Protein AF-A0ABD0LHW4-F1 (afdb_monomer_lite)

Structure (mmCIF, N/CA/C/O backbone):
data_AF-A0ABD0LHW4-F1
#
_entry.id   AF-A0ABD0LHW4-F1
#
loop_
_atom_site.group_PDB
_atom_site.id
_atom_site.type_symbol
_atom_site.label_atom_id
_atom_site.label_alt_id
_atom_site.label_comp_id
_atom_site.label_asym_id
_atom_site.label_entity_id
_atom_site.label_seq_id
_atom_site.pdbx_PDB_ins_code
_atom_site.Cartn_x
_atom_site.Cartn_y
_atom_site.Cartn_z
_atom_site.occupancy
_atom_site.B_iso_or_equiv
_atom_site.auth_seq_id
_atom_site.auth_comp_id
_atom_site.auth_asym_id
_atom_site.auth_atom_id
_atom_site.pdbx_PDB_model_num
ATOM 1 N N . MET A 1 1 ? -31.844 31.855 39.305 1.00 38.34 1 MET A N 1
ATOM 2 C CA . MET A 1 1 ? -30.701 30.955 39.554 1.00 38.34 1 MET A CA 1
ATOM 3 C C . MET A 1 1 ? -30.625 30.037 38.354 1.00 38.34 1 MET A C 1
ATOM 5 O O . MET A 1 1 ? -31.666 29.547 37.941 1.00 38.34 1 MET A O 1
ATOM 9 N N . ALA A 1 2 ? -29.462 29.979 37.712 1.00 34.09 2 ALA A N 1
ATOM 10 C CA . ALA A 1 2 ? -29.245 29.288 36.447 1.00 34.09 2 ALA A CA 1
ATOM 11 C C . ALA A 1 2 ? -28.815 27.840 36.705 1.00 34.09 2 ALA A C 1
ATOM 13 O O . ALA A 1 2 ? -27.945 27.621 37.545 1.00 34.09 2 ALA A O 1
ATOM 14 N N . GLU A 1 3 ? -29.369 26.891 35.954 1.00 31.94 3 GLU A N 1
ATOM 15 C CA . GLU A 1 3 ? -28.840 25.530 35.853 1.00 31.94 3 GLU A CA 1
ATOM 16 C C . GLU A 1 3 ? -28.401 25.288 34.405 1.00 31.94 3 GLU A C 1
ATOM 18 O O . GLU A 1 3 ? -29.205 25.096 33.498 1.00 31.94 3 GLU A O 1
ATOM 23 N N . ASN A 1 4 ? -27.085 25.388 34.214 1.00 39.81 4 ASN A N 1
ATOM 24 C CA . ASN A 1 4 ? -26.335 24.979 33.034 1.00 39.81 4 ASN A CA 1
ATOM 25 C C . ASN A 1 4 ? -25.881 23.537 33.252 1.00 39.81 4 ASN A C 1
ATOM 27 O O . ASN A 1 4 ? -24.888 23.380 33.947 1.00 39.81 4 ASN A O 1
ATOM 31 N N . TYR A 1 5 ? -26.501 22.521 32.653 1.00 33.31 5 TYR A N 1
ATOM 32 C CA . TYR A 1 5 ? -25.838 21.226 32.434 1.00 33.31 5 TYR A CA 1
ATOM 33 C C . TYR A 1 5 ? -26.517 20.478 31.287 1.00 33.31 5 TYR A C 1
ATOM 35 O O . TYR A 1 5 ? -27.643 20.026 31.441 1.00 33.31 5 TYR A O 1
ATOM 43 N N . SER A 1 6 ? -25.832 20.366 30.145 1.00 33.03 6 SER A N 1
ATOM 44 C CA . SER A 1 6 ? -25.809 19.174 29.274 1.00 33.03 6 SER A CA 1
ATOM 45 C C . SER A 1 6 ? -25.118 19.512 27.945 1.00 33.03 6 SER A C 1
ATOM 47 O O . SER A 1 6 ? -25.742 19.535 26.888 1.00 33.03 6 SER A O 1
ATOM 49 N N . ILE A 1 7 ? -23.816 19.808 27.993 1.00 35.16 7 ILE A N 1
ATOM 50 C CA . ILE A 1 7 ? -22.954 19.862 26.802 1.00 35.16 7 ILE A CA 1
ATOM 51 C C . ILE A 1 7 ? -21.607 19.256 27.201 1.00 35.16 7 ILE A C 1
ATOM 53 O O . ILE A 1 7 ? -20.634 19.972 27.417 1.00 35.16 7 ILE A O 1
ATOM 57 N N . THR A 1 8 ? -21.552 17.938 27.392 1.00 31.81 8 THR A N 1
ATOM 58 C CA . THR A 1 8 ? -20.258 17.281 27.664 1.00 31.81 8 THR A CA 1
ATOM 59 C C . THR A 1 8 ? -20.096 15.903 27.030 1.00 31.81 8 THR A C 1
ATOM 61 O O . THR A 1 8 ? -18.992 15.376 27.053 1.00 31.81 8 THR A O 1
ATOM 64 N N . THR A 1 9 ? -21.129 15.325 26.411 1.00 33.00 9 THR A N 1
ATOM 65 C CA . THR A 1 9 ? -21.039 13.946 25.890 1.00 33.00 9 THR A CA 1
ATOM 66 C C . THR A 1 9 ? -20.721 13.872 24.391 1.00 33.00 9 THR A C 1
ATOM 68 O O . THR A 1 9 ? -20.191 12.868 23.937 1.00 33.00 9 THR A O 1
ATOM 71 N N . THR A 1 10 ? -20.948 14.934 23.614 1.00 29.97 10 THR A N 1
ATOM 72 C CA . THR A 1 10 ? -20.702 14.943 22.156 1.00 29.97 10 THR A CA 1
ATOM 73 C C . THR A 1 10 ? -19.279 15.341 21.747 1.00 29.97 10 THR A C 1
ATOM 75 O O . THR A 1 10 ? -18.859 15.049 20.636 1.00 29.97 10 THR A O 1
ATOM 78 N N . VAL A 1 11 ? -18.499 15.974 22.630 1.00 28.52 11 VAL A N 1
ATOM 79 C CA . VAL A 1 11 ? -17.175 16.532 22.271 1.00 28.52 11 VAL A CA 1
ATOM 80 C C . VAL A 1 11 ? -16.044 15.492 22.364 1.00 28.52 11 VAL A C 1
ATOM 82 O O . VAL A 1 11 ? -14.987 15.660 21.755 1.00 28.52 11 VAL A O 1
ATOM 85 N N . THR A 1 12 ? -16.233 14.397 23.102 1.00 30.38 12 THR A N 1
ATOM 86 C CA . THR A 1 12 ? -15.206 13.354 23.287 1.00 30.38 12 THR A CA 1
ATOM 87 C C . THR A 1 12 ? -15.139 12.363 22.124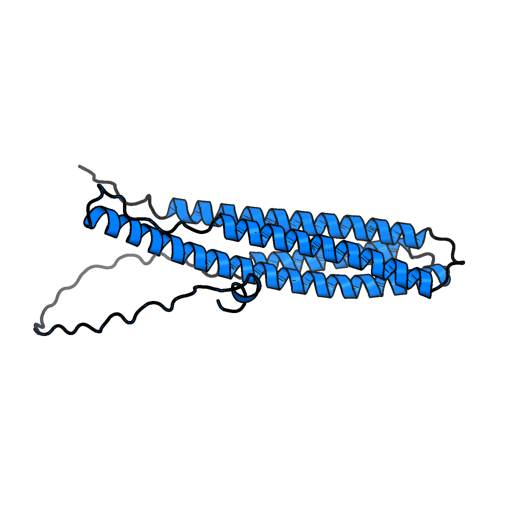 1.00 30.38 12 THR A C 1
ATOM 89 O O . THR A 1 12 ? -14.039 12.050 21.670 1.00 30.38 12 THR A O 1
ATOM 92 N N . THR A 1 13 ? -16.280 11.939 21.574 1.00 36.00 13 THR A N 1
ATOM 93 C CA . THR A 1 13 ? -16.349 10.998 20.438 1.00 36.00 13 THR A CA 1
ATOM 94 C C . THR A 1 13 ? -15.819 11.613 19.141 1.00 36.00 13 THR A C 1
ATOM 96 O O . THR A 1 13 ? -15.064 10.972 18.410 1.00 36.00 13 THR A O 1
ATOM 99 N N . GLU A 1 14 ? -16.086 12.901 18.898 1.00 34.12 14 GLU A N 1
ATOM 100 C CA . GLU A 1 14 ? -15.497 13.652 17.780 1.00 34.12 14 GLU A CA 1
ATOM 101 C C . GLU A 1 14 ? -13.962 13.727 17.872 1.00 34.12 14 GLU A C 1
ATOM 103 O O . GLU A 1 14 ? -13.252 13.652 16.865 1.00 34.12 14 GLU A O 1
ATOM 108 N N . ARG A 1 15 ? -13.428 13.874 19.092 1.00 35.56 15 ARG A N 1
ATOM 109 C CA . ARG A 1 15 ? -11.988 14.021 19.334 1.00 35.56 15 ARG A CA 1
ATOM 110 C C . ARG A 1 15 ? -11.245 12.694 19.178 1.00 35.56 15 ARG A C 1
ATOM 112 O O . ARG A 1 15 ? -10.143 12.691 18.634 1.00 35.56 15 ARG A O 1
ATOM 119 N N . GLU A 1 16 ? -11.851 11.578 19.580 1.00 44.56 16 GLU A N 1
ATOM 120 C CA . GLU A 1 16 ? -11.304 10.230 19.365 1.00 44.56 16 GLU A CA 1
ATOM 121 C C . GLU A 1 16 ? -11.447 9.758 17.911 1.00 44.56 16 GLU A C 1
ATOM 123 O O . GLU A 1 16 ? -10.506 9.177 17.363 1.00 44.56 16 GLU A O 1
ATOM 128 N N . GLY A 1 17 ? -12.558 10.081 17.240 1.00 45.44 17 GLY A N 1
ATOM 129 C CA . GLY A 1 17 ? -12.744 9.834 15.805 1.00 45.44 17 GLY A CA 1
ATOM 130 C C . GLY A 1 17 ? -11.716 10.572 14.937 1.00 45.44 17 GLY A C 1
ATOM 131 O O . GLY A 1 17 ? -11.135 9.984 14.016 1.00 45.44 17 GLY A O 1
ATOM 132 N N . LYS A 1 18 ? -11.400 11.830 15.287 1.00 48.84 18 LYS A N 1
ATOM 133 C CA . LYS A 1 18 ? -10.299 12.610 14.687 1.00 48.84 18 LYS A CA 1
ATOM 134 C C . LYS A 1 18 ? -8.924 12.003 14.992 1.00 48.84 18 LYS A C 1
ATOM 136 O O . LYS A 1 18 ? -8.045 12.022 14.136 1.00 48.84 18 LYS A O 1
ATOM 141 N N . HIS A 1 19 ? -8.723 11.416 16.174 1.00 52.16 19 HIS A N 1
ATOM 142 C CA . HIS A 1 19 ? -7.434 10.821 16.544 1.00 52.16 19 HIS A CA 1
ATOM 143 C C . HIS A 1 19 ? -7.144 9.501 15.813 1.00 52.16 19 HIS A C 1
ATOM 145 O O . HIS A 1 19 ? -6.013 9.280 15.381 1.00 52.16 19 HIS A O 1
ATOM 151 N N . LYS A 1 20 ? -8.160 8.650 15.622 1.00 55.69 20 LYS A N 1
ATOM 152 C CA . LYS A 1 20 ? -8.033 7.352 14.933 1.00 55.69 20 LYS A CA 1
ATOM 153 C C . LYS A 1 20 ? -7.846 7.506 13.414 1.00 55.69 20 LYS A C 1
ATOM 155 O O . LYS A 1 20 ? -7.095 6.753 12.800 1.00 55.69 20 LYS A O 1
ATOM 160 N N . THR A 1 21 ? -8.454 8.526 12.803 1.00 57.53 21 THR A N 1
ATOM 161 C CA . THR A 1 21 ? -8.232 8.874 11.382 1.00 57.53 21 THR A CA 1
ATOM 162 C C . THR A 1 21 ? -6.870 9.534 11.131 1.00 57.53 21 THR A C 1
ATOM 164 O O . THR A 1 21 ? -6.286 9.345 10.062 1.00 57.53 21 THR A O 1
ATOM 167 N N . LEU A 1 22 ? -6.306 10.242 12.119 1.00 62.56 22 LEU A N 1
ATOM 168 C CA . LEU A 1 22 ? -4.946 10.791 12.042 1.00 62.56 22 LEU A CA 1
ATOM 169 C C . LEU A 1 22 ? -3.868 9.702 11.952 1.00 62.56 22 LEU A C 1
ATOM 171 O O . LEU A 1 22 ? -2.914 9.870 11.192 1.00 62.56 22 LEU A O 1
ATOM 175 N N . VAL A 1 23 ? -4.024 8.587 12.674 1.00 65.88 23 VAL A N 1
ATOM 176 C CA . VAL A 1 23 ? -3.061 7.473 12.613 1.00 65.88 23 VAL A CA 1
ATOM 177 C C . VAL A 1 23 ? -3.069 6.812 11.236 1.00 65.88 23 VAL A C 1
ATOM 179 O O . VAL A 1 23 ? -2.009 6.606 10.648 1.00 65.88 23 VAL A O 1
ATOM 182 N N . LEU A 1 24 ? -4.253 6.586 10.658 1.00 67.06 24 LEU A N 1
ATOM 183 C CA . LEU A 1 24 ? -4.387 6.077 9.288 1.00 67.06 24 LEU A CA 1
ATOM 184 C C . LEU A 1 24 ? -3.731 7.014 8.271 1.00 67.06 24 LEU A C 1
ATOM 186 O O . LEU A 1 24 ? -2.982 6.565 7.408 1.00 67.06 24 LEU A O 1
ATOM 190 N N . ARG A 1 25 ? -3.939 8.327 8.406 1.00 69.81 25 ARG A N 1
ATOM 191 C CA . ARG A 1 25 ? -3.298 9.324 7.537 1.00 69.81 25 ARG A CA 1
ATOM 192 C C . ARG A 1 25 ? -1.770 9.292 7.652 1.00 69.81 25 ARG A C 1
ATOM 194 O O . ARG A 1 25 ? -1.084 9.445 6.643 1.00 69.81 25 ARG A O 1
ATOM 201 N N . HIS A 1 26 ? -1.237 9.089 8.858 1.00 74.19 26 HIS A N 1
ATOM 202 C CA . HIS A 1 26 ? 0.203 8.954 9.081 1.00 74.19 26 HIS A CA 1
ATOM 203 C C . HIS A 1 26 ? 0.760 7.686 8.426 1.00 74.19 26 HIS A C 1
ATOM 205 O O . HIS A 1 26 ? 1.706 7.771 7.649 1.00 74.19 26 HIS A O 1
ATOM 211 N N . ARG A 1 27 ? 0.122 6.533 8.663 1.00 75.38 27 ARG A N 1
ATOM 212 C CA . ARG A 1 27 ? 0.493 5.238 8.067 1.00 75.38 27 ARG A CA 1
ATOM 213 C C . ARG A 1 27 ? 0.496 5.305 6.540 1.00 75.38 27 ARG A C 1
ATOM 215 O O . ARG A 1 27 ? 1.450 4.885 5.898 1.00 75.38 27 ARG A O 1
ATOM 222 N N . VAL A 1 28 ? -0.544 5.887 5.944 1.00 77.44 28 VAL A N 1
ATOM 223 C CA . VAL A 1 28 ? -0.643 6.050 4.485 1.00 77.44 28 VAL A CA 1
ATOM 224 C C . VAL A 1 28 ? 0.477 6.933 3.934 1.00 77.44 28 VAL A C 1
ATOM 226 O O . VAL A 1 28 ? 1.048 6.623 2.884 1.00 77.44 28 VAL A O 1
ATOM 229 N N . ARG A 1 29 ? 0.831 8.008 4.646 1.00 82.06 29 ARG A N 1
ATOM 230 C CA . ARG A 1 29 ? 1.962 8.864 4.274 1.00 82.06 29 ARG A CA 1
ATOM 231 C C . ARG A 1 29 ? 3.280 8.092 4.312 1.00 82.06 29 ARG A C 1
ATOM 233 O O . ARG A 1 29 ? 4.012 8.145 3.332 1.00 82.06 29 ARG A O 1
ATOM 240 N N . GLU A 1 30 ? 3.546 7.343 5.380 1.00 82.62 30 GLU A N 1
ATOM 241 C CA . GLU A 1 30 ? 4.757 6.518 5.496 1.00 82.62 30 GLU A CA 1
ATOM 242 C C . GLU A 1 30 ? 4.867 5.502 4.354 1.00 82.62 30 GLU A C 1
ATOM 244 O O . GLU A 1 30 ? 5.925 5.374 3.739 1.00 82.62 30 GLU A O 1
ATOM 249 N N . ILE A 1 31 ? 3.770 4.808 4.025 1.00 83.25 31 ILE A N 1
ATOM 250 C CA . ILE A 1 31 ? 3.741 3.862 2.900 1.00 83.25 31 ILE A CA 1
ATOM 251 C C . ILE A 1 31 ? 4.086 4.588 1.595 1.00 83.25 31 ILE A C 1
ATOM 253 O O . ILE A 1 31 ? 4.905 4.105 0.814 1.00 83.25 31 ILE A O 1
ATOM 257 N N . THR A 1 32 ? 3.492 5.762 1.373 1.00 82.56 32 THR A N 1
ATOM 258 C CA . THR A 1 32 ? 3.724 6.569 0.169 1.00 82.56 32 THR A CA 1
ATOM 259 C C . THR A 1 32 ? 5.185 6.999 0.063 1.00 82.56 32 THR A C 1
ATOM 261 O O . THR A 1 32 ? 5.808 6.799 -0.975 1.00 82.56 32 THR A O 1
ATOM 264 N N . GLU A 1 33 ? 5.762 7.546 1.131 1.00 86.12 33 GLU A N 1
ATOM 265 C CA . GLU A 1 33 ? 7.162 7.984 1.164 1.00 86.12 33 GLU A CA 1
ATOM 266 C C . GLU A 1 33 ? 8.130 6.817 0.922 1.00 86.12 33 GLU A C 1
ATOM 268 O O . GLU A 1 33 ? 9.062 6.943 0.121 1.00 86.12 33 GLU A O 1
ATOM 273 N N . ASN A 1 34 ? 7.870 5.659 1.537 1.00 84.12 34 ASN A N 1
ATOM 274 C CA . ASN A 1 34 ? 8.663 4.446 1.342 1.00 84.12 34 ASN A CA 1
ATOM 275 C C . ASN A 1 34 ? 8.617 3.962 -0.113 1.00 84.12 34 ASN A C 1
ATOM 277 O O . ASN A 1 34 ? 9.662 3.678 -0.703 1.00 84.12 34 ASN A O 1
ATOM 281 N N . VAL A 1 35 ? 7.420 3.913 -0.707 1.00 83.94 35 VAL A N 1
ATOM 282 C CA . VAL A 1 35 ? 7.226 3.540 -2.116 1.00 83.94 35 VAL A CA 1
ATOM 283 C C . VAL A 1 35 ? 7.974 4.497 -3.031 1.00 83.94 35 VAL A C 1
ATOM 285 O O . VAL A 1 35 ? 8.779 4.056 -3.847 1.00 83.94 35 VAL A O 1
ATOM 288 N N . MET A 1 36 ? 7.784 5.803 -2.852 1.00 87.19 36 MET A N 1
ATOM 289 C CA . MET A 1 36 ? 8.437 6.819 -3.674 1.00 87.19 36 MET A CA 1
ATOM 290 C C . MET A 1 36 ? 9.964 6.726 -3.595 1.00 87.19 36 MET A C 1
ATOM 292 O O . MET A 1 36 ? 10.634 6.732 -4.627 1.00 87.19 36 MET A O 1
ATOM 296 N N . SER A 1 37 ? 10.515 6.571 -2.390 1.00 87.38 37 SER A N 1
ATOM 297 C CA . SER A 1 37 ? 11.962 6.462 -2.188 1.00 87.38 37 SER A CA 1
ATOM 298 C C . SER A 1 37 ? 12.555 5.214 -2.851 1.00 87.38 37 SER A C 1
ATOM 300 O O . SER A 1 37 ? 13.604 5.292 -3.496 1.00 87.38 37 SER A O 1
ATOM 302 N N . MET A 1 38 ? 11.886 4.063 -2.732 1.00 84.94 38 MET A N 1
ATOM 303 C CA . MET A 1 38 ? 12.357 2.822 -3.351 1.00 84.94 38 MET A CA 1
ATOM 304 C C . MET A 1 38 ? 12.314 2.890 -4.876 1.00 84.94 38 MET A C 1
ATOM 306 O O . MET A 1 38 ? 13.275 2.494 -5.531 1.00 84.94 38 MET A O 1
ATOM 310 N N . VAL A 1 39 ? 11.238 3.439 -5.437 1.00 85.88 39 VAL A N 1
ATOM 311 C CA . VAL A 1 39 ? 11.075 3.576 -6.888 1.00 85.88 39 VAL A CA 1
ATOM 312 C C . VAL A 1 39 ? 12.119 4.521 -7.468 1.00 85.88 39 VAL A C 1
ATOM 314 O O . VAL A 1 39 ? 12.724 4.207 -8.489 1.00 85.88 39 VAL A O 1
ATOM 317 N N . GLU A 1 40 ? 12.376 5.654 -6.812 1.00 87.81 40 GLU A N 1
ATOM 318 C CA . GLU A 1 40 ? 13.406 6.596 -7.254 1.00 87.81 40 GLU A CA 1
ATOM 319 C C . GLU A 1 40 ? 14.788 5.937 -7.273 1.00 87.81 40 GLU A C 1
ATOM 321 O O . GLU A 1 40 ? 15.533 6.054 -8.251 1.00 87.81 40 GLU A O 1
ATOM 326 N N . LYS A 1 41 ? 15.109 5.200 -6.205 1.00 88.00 41 LYS A N 1
ATOM 327 C CA . LYS A 1 41 ? 16.366 4.467 -6.088 1.00 88.00 41 LYS A CA 1
ATOM 328 C C . LYS A 1 41 ? 16.510 3.419 -7.188 1.00 88.00 41 LYS A C 1
ATOM 330 O O . LYS A 1 41 ? 17.533 3.397 -7.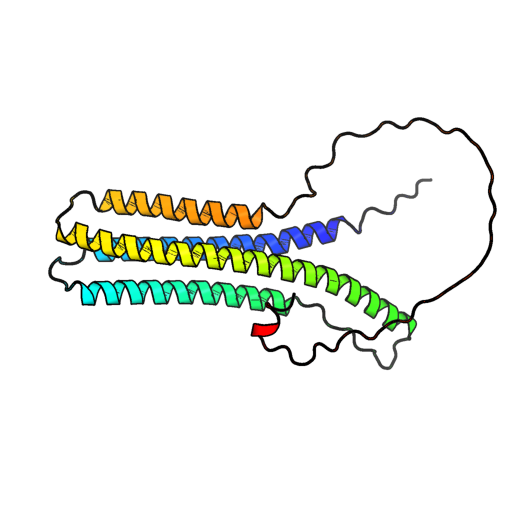865 1.00 88.00 41 LYS A O 1
ATOM 335 N N . ASP A 1 42 ? 15.492 2.592 -7.397 1.00 86.00 42 ASP A N 1
ATOM 336 C CA . ASP A 1 42 ? 15.532 1.545 -8.415 1.00 86.00 42 ASP A CA 1
ATOM 337 C C . ASP A 1 42 ? 15.613 2.143 -9.829 1.00 86.00 42 ASP A C 1
ATOM 339 O O . ASP A 1 42 ? 16.356 1.640 -10.673 1.00 86.00 42 ASP A O 1
ATOM 343 N N . ALA A 1 43 ? 14.902 3.246 -10.101 1.00 86.06 43 ALA A N 1
ATOM 344 C CA . ALA A 1 43 ? 14.938 3.935 -11.397 1.00 86.06 43 ALA A CA 1
ATOM 345 C C . ALA A 1 43 ? 16.335 4.471 -11.698 1.00 86.06 43 ALA A C 1
ATOM 347 O O . ALA A 1 43 ? 16.840 4.318 -12.815 1.00 86.06 43 ALA A O 1
ATOM 348 N N . LYS A 1 44 ? 16.982 5.045 -10.682 1.00 86.62 44 LYS A N 1
ATOM 349 C CA . LYS A 1 44 ? 18.363 5.499 -10.777 1.00 86.62 44 LYS A CA 1
ATOM 350 C C . LYS A 1 44 ? 19.319 4.332 -11.020 1.00 86.62 44 LYS A C 1
ATOM 352 O O . LYS A 1 44 ? 20.062 4.373 -12.001 1.00 86.62 44 LYS A O 1
ATOM 357 N N . ASP A 1 45 ? 19.241 3.284 -10.201 1.00 86.00 45 ASP A N 1
ATOM 358 C CA . ASP A 1 45 ? 20.087 2.091 -10.312 1.00 86.00 45 ASP A CA 1
ATOM 359 C C . ASP A 1 45 ? 20.005 1.469 -11.713 1.00 86.00 45 ASP A C 1
ATOM 361 O O . ASP A 1 45 ? 21.008 1.009 -12.252 1.00 86.00 45 ASP A O 1
ATOM 365 N N . ILE A 1 46 ? 18.819 1.461 -12.320 1.00 84.44 46 ILE A N 1
ATOM 366 C CA . ILE A 1 46 ? 18.585 0.907 -13.658 1.00 84.44 46 ILE A CA 1
ATOM 367 C C . ILE A 1 46 ? 19.121 1.828 -14.753 1.00 84.44 46 ILE A C 1
ATOM 369 O O . ILE A 1 46 ? 19.714 1.353 -15.720 1.00 84.44 46 ILE A O 1
ATOM 373 N N . SER A 1 47 ? 18.964 3.143 -14.598 1.00 83.12 47 SER A N 1
ATOM 374 C CA . SER A 1 47 ? 19.487 4.117 -15.563 1.00 83.12 47 SER A CA 1
ATOM 375 C C . SER A 1 47 ? 21.019 4.156 -15.632 1.00 83.12 47 SER A C 1
ATOM 377 O O . SER A 1 47 ? 21.577 4.527 -16.662 1.00 83.12 47 SER A O 1
ATOM 379 N N . GLU A 1 48 ? 21.695 3.762 -14.551 1.00 84.75 48 GLU A N 1
ATOM 380 C CA . GLU A 1 48 ? 23.157 3.759 -14.434 1.00 84.75 48 GLU A CA 1
ATOM 381 C C . GLU A 1 48 ? 23.784 2.398 -14.799 1.00 84.75 48 GLU A C 1
ATOM 383 O O . GLU A 1 48 ? 25.011 2.268 -14.840 1.00 84.75 48 GLU A O 1
ATOM 388 N N . GLN A 1 49 ? 22.972 1.371 -15.082 1.00 77.38 49 GLN A N 1
ATOM 389 C CA . GLN A 1 49 ? 23.481 0.036 -15.387 1.00 77.38 49 GLN A CA 1
ATOM 390 C C . GLN A 1 49 ? 24.145 -0.063 -16.771 1.00 77.38 49 GLN A C 1
ATOM 392 O O . GLN A 1 49 ? 23.689 0.545 -17.743 1.00 77.38 49 GLN A O 1
ATOM 397 N N . PRO A 1 50 ? 25.201 -0.892 -16.906 1.00 71.38 50 PRO A N 1
ATOM 398 C CA . PRO A 1 50 ? 25.791 -1.178 -18.203 1.00 71.38 50 PRO A CA 1
ATOM 399 C C . PRO A 1 50 ? 24.777 -1.894 -19.106 1.00 71.38 50 PRO A C 1
ATOM 401 O O . PRO A 1 50 ? 24.186 -2.907 -18.739 1.00 71.38 50 PRO A O 1
ATOM 404 N N . VAL A 1 51 ? 24.646 -1.395 -20.335 1.00 70.31 51 VAL A N 1
ATOM 405 C CA . VAL A 1 51 ? 23.653 -1.795 -21.357 1.00 70.31 51 VAL A CA 1
ATOM 406 C C . VAL A 1 51 ? 23.789 -3.260 -21.827 1.00 70.31 51 VAL A C 1
ATOM 408 O O . VAL A 1 51 ? 22.976 -3.779 -22.591 1.00 70.31 51 VAL A O 1
ATOM 411 N N . ASN A 1 52 ? 24.815 -3.954 -21.341 1.00 73.12 52 ASN A N 1
ATOM 412 C CA . ASN A 1 52 ? 25.191 -5.307 -21.736 1.00 73.12 52 ASN A CA 1
ATOM 413 C C . ASN A 1 52 ? 24.349 -6.393 -21.039 1.00 73.12 52 ASN A C 1
ATOM 415 O O . ASN A 1 52 ? 24.519 -7.567 -21.355 1.00 73.12 52 ASN A O 1
ATOM 419 N N . GLY A 1 53 ? 23.493 -6.018 -20.082 1.00 68.50 53 GLY A N 1
ATOM 420 C CA . GLY A 1 53 ? 22.634 -6.951 -19.350 1.00 68.50 53 GLY A CA 1
ATOM 421 C C . GLY A 1 53 ? 21.578 -7.617 -20.236 1.00 68.50 53 GLY A C 1
ATOM 422 O O . GLY A 1 53 ? 21.100 -7.033 -21.219 1.00 68.50 53 GLY A O 1
ATOM 423 N N . ASP A 1 54 ? 21.199 -8.842 -19.885 1.00 80.06 54 ASP A N 1
ATOM 424 C CA . ASP A 1 54 ? 20.108 -9.557 -20.543 1.00 80.06 54 ASP A CA 1
ATOM 425 C C . ASP A 1 54 ? 18.737 -8.997 -20.116 1.00 80.06 54 ASP A C 1
ATOM 427 O O . ASP A 1 54 ? 18.567 -8.494 -19.005 1.00 80.06 54 ASP A O 1
ATOM 431 N N . LEU A 1 55 ? 17.753 -9.046 -21.016 1.00 77.56 55 LEU A N 1
ATOM 432 C CA . LEU A 1 55 ? 16.390 -8.593 -20.731 1.00 77.56 55 LEU A CA 1
ATOM 433 C C . LEU A 1 55 ? 15.721 -9.468 -19.662 1.00 77.56 55 LEU A C 1
ATOM 435 O O . LEU A 1 55 ? 14.991 -8.941 -18.826 1.00 77.56 55 LEU A O 1
ATOM 439 N N . ASP A 1 56 ? 15.998 -10.772 -19.654 1.00 80.38 56 ASP A N 1
ATOM 440 C CA . ASP A 1 56 ? 15.399 -11.704 -18.694 1.00 80.38 56 ASP A CA 1
ATOM 441 C C . ASP A 1 56 ? 15.959 -11.510 -17.279 1.00 80.38 56 ASP A C 1
ATOM 443 O O . ASP A 1 56 ? 15.197 -11.463 -16.312 1.00 80.38 56 ASP A O 1
ATOM 447 N N . GLU A 1 57 ? 17.272 -11.294 -17.151 1.00 81.62 57 GLU A N 1
ATOM 448 C CA . GLU A 1 57 ? 17.908 -10.924 -15.878 1.00 81.62 57 GLU A CA 1
ATOM 449 C C . GLU A 1 57 ? 17.334 -9.607 -15.337 1.00 81.62 57 GLU A C 1
ATOM 451 O O . GLU A 1 57 ? 17.044 -9.469 -14.145 1.00 81.62 57 GLU A O 1
ATOM 456 N N . MET A 1 58 ? 17.099 -8.652 -16.237 1.00 81.69 58 MET A N 1
ATOM 457 C CA . MET A 1 58 ? 16.524 -7.365 -15.888 1.00 81.69 58 MET A CA 1
ATOM 458 C C . MET A 1 58 ? 15.060 -7.477 -15.436 1.00 81.69 58 MET A C 1
ATOM 460 O O . MET A 1 58 ? 14.682 -6.901 -14.414 1.00 81.69 58 MET A O 1
ATOM 464 N N . ASN A 1 59 ? 14.242 -8.256 -16.146 1.00 81.19 59 ASN A N 1
ATOM 465 C CA . ASN A 1 59 ? 12.857 -8.528 -15.762 1.00 81.19 59 ASN A CA 1
ATOM 466 C C . ASN A 1 59 ? 12.777 -9.234 -14.404 1.00 81.19 59 ASN A C 1
ATOM 468 O O . ASN A 1 59 ? 11.984 -8.829 -13.557 1.00 81.19 59 ASN A O 1
ATOM 472 N N . ALA A 1 60 ? 13.640 -10.223 -14.155 1.00 85.19 60 ALA A N 1
ATOM 473 C CA . ALA A 1 60 ? 13.707 -10.900 -12.863 1.00 85.19 60 ALA A CA 1
ATOM 474 C C . ALA A 1 60 ? 14.063 -9.930 -11.725 1.00 85.19 60 ALA A C 1
ATOM 476 O O . ALA A 1 60 ? 13.483 -9.997 -10.640 1.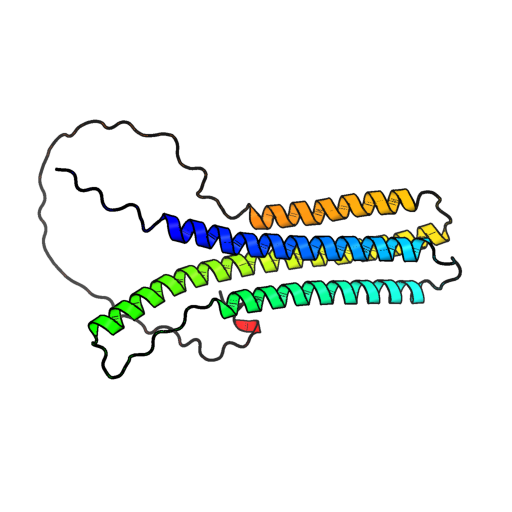00 85.19 60 ALA A O 1
ATOM 477 N N . ARG A 1 61 ? 14.980 -8.986 -11.974 1.00 81.69 61 ARG A N 1
ATOM 478 C CA . ARG A 1 61 ? 15.349 -7.949 -11.001 1.00 81.69 61 ARG A CA 1
ATOM 479 C C . ARG A 1 61 ? 14.198 -6.978 -10.728 1.00 81.69 61 ARG A C 1
ATOM 481 O O . ARG A 1 61 ? 13.944 -6.666 -9.564 1.00 81.69 61 ARG A O 1
ATOM 488 N N . ILE A 1 62 ? 13.504 -6.530 -11.777 1.00 82.81 62 ILE A N 1
ATOM 489 C CA . ILE A 1 62 ? 12.280 -5.721 -11.680 1.00 82.81 62 ILE A CA 1
ATOM 490 C C . ILE A 1 62 ? 11.269 -6.459 -10.795 1.00 82.81 62 ILE A C 1
ATOM 492 O O . ILE A 1 62 ? 10.863 -5.937 -9.758 1.00 82.81 62 ILE A O 1
ATOM 496 N N . ASP A 1 63 ? 10.928 -7.703 -11.133 1.00 85.44 63 ASP A N 1
ATOM 497 C CA . ASP A 1 63 ? 9.950 -8.491 -10.382 1.00 85.44 63 ASP A CA 1
ATOM 498 C C . ASP A 1 63 ? 10.364 -8.716 -8.926 1.00 85.44 63 ASP A C 1
ATOM 500 O O . ASP A 1 63 ? 9.525 -8.608 -8.031 1.00 85.44 63 ASP A O 1
ATOM 504 N N . GLN A 1 64 ? 11.651 -8.951 -8.656 1.00 86.19 64 GLN A N 1
ATOM 505 C CA . GLN A 1 64 ? 12.156 -9.068 -7.291 1.00 86.19 64 GLN A CA 1
ATOM 506 C C . GLN A 1 64 ? 11.986 -7.762 -6.507 1.00 86.19 64 GLN A C 1
ATOM 508 O O . GLN A 1 64 ? 11.577 -7.796 -5.343 1.00 86.19 64 GLN A O 1
ATOM 513 N N . SER A 1 65 ? 12.305 -6.610 -7.105 1.00 80.31 65 SER A N 1
ATOM 514 C CA . SER A 1 65 ? 12.180 -5.334 -6.399 1.00 80.31 65 SER A CA 1
ATOM 515 C C . SER A 1 65 ? 10.723 -4.984 -6.118 1.00 80.31 65 SER A C 1
ATOM 517 O O . SER A 1 65 ? 10.383 -4.652 -4.981 1.00 80.31 65 SER A O 1
ATOM 519 N N . PHE A 1 66 ? 9.843 -5.194 -7.098 1.00 82.81 66 PHE A N 1
ATOM 520 C CA . PHE A 1 66 ? 8.405 -5.012 -6.918 1.00 82.81 66 PHE A CA 1
ATOM 521 C C . PHE A 1 66 ? 7.795 -6.011 -5.940 1.00 82.81 66 PHE A C 1
ATOM 523 O O . PHE A 1 66 ? 6.941 -5.628 -5.149 1.00 82.81 66 PHE A O 1
ATOM 530 N N . GLY A 1 67 ? 8.269 -7.258 -5.916 1.00 84.75 67 GLY A N 1
ATOM 531 C CA . GLY A 1 67 ? 7.870 -8.241 -4.911 1.00 84.75 67 GLY A CA 1
ATOM 532 C C . GLY A 1 67 ? 8.246 -7.803 -3.494 1.00 84.75 67 GLY A C 1
ATOM 533 O O . GLY A 1 67 ? 7.429 -7.895 -2.582 1.00 84.75 67 GLY A O 1
ATOM 534 N N . ARG A 1 68 ? 9.454 -7.254 -3.297 1.00 84.56 68 ARG A N 1
ATOM 535 C CA . ARG A 1 68 ? 9.857 -6.685 -1.996 1.00 84.56 68 ARG A CA 1
ATOM 536 C C . ARG A 1 68 ? 8.977 -5.508 -1.596 1.00 84.56 68 ARG A C 1
ATOM 538 O O . ARG A 1 68 ? 8.561 -5.441 -0.442 1.00 84.56 68 ARG A O 1
ATOM 545 N N . LEU A 1 69 ? 8.702 -4.610 -2.537 1.00 82.25 69 LEU A N 1
ATOM 546 C CA . LEU A 1 69 ? 7.894 -3.428 -2.278 1.00 82.25 69 LEU A CA 1
ATOM 547 C C . LEU A 1 69 ? 6.447 -3.804 -1.929 1.00 82.25 69 LEU A C 1
ATOM 549 O O . LEU A 1 69 ? 5.919 -3.323 -0.930 1.00 82.25 69 LEU A O 1
ATOM 553 N N . LYS A 1 70 ? 5.847 -4.736 -2.679 1.00 85.56 70 LYS A N 1
ATOM 554 C CA . LYS A 1 70 ? 4.519 -5.284 -2.386 1.00 85.56 70 LYS A CA 1
ATOM 555 C C . LYS A 1 70 ? 4.460 -5.904 -0.990 1.00 85.56 70 LYS A C 1
ATOM 557 O O . LYS A 1 70 ? 3.611 -5.511 -0.198 1.00 85.56 70 LYS A O 1
ATOM 562 N N . ASN A 1 71 ? 5.420 -6.764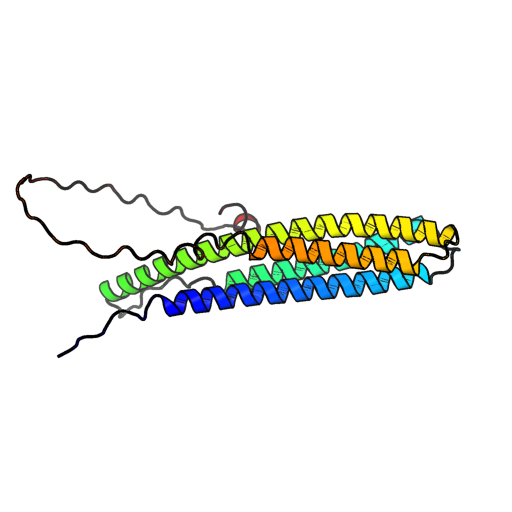 -0.645 1.00 86.19 71 ASN A N 1
ATOM 563 C CA . ASN A 1 71 ? 5.489 -7.378 0.685 1.00 86.19 71 ASN A CA 1
ATOM 564 C C . ASN A 1 71 ? 5.598 -6.336 1.813 1.00 86.19 71 ASN A C 1
ATOM 566 O O . ASN A 1 71 ? 5.093 -6.552 2.912 1.00 86.19 71 ASN A O 1
ATOM 570 N N . GLN A 1 72 ? 6.291 -5.217 1.583 1.00 83.81 72 GLN A N 1
ATOM 571 C CA . GLN A 1 72 ? 6.387 -4.148 2.578 1.00 83.81 72 GLN A CA 1
ATOM 572 C C . GLN A 1 72 ? 5.048 -3.427 2.760 1.00 83.81 72 GLN A C 1
ATOM 574 O O . GLN A 1 72 ? 4.645 -3.179 3.895 1.00 83.81 72 GLN A O 1
ATOM 579 N N . VAL A 1 73 ? 4.348 -3.126 1.665 1.00 83.50 73 VAL A N 1
ATOM 580 C CA . VAL A 1 73 ? 3.003 -2.537 1.718 1.00 83.50 73 VAL A CA 1
ATOM 581 C C . VAL A 1 73 ? 2.020 -3.479 2.423 1.00 83.50 73 VAL A C 1
ATOM 583 O O . VAL A 1 73 ? 1.280 -3.039 3.298 1.00 83.50 73 VAL A O 1
ATOM 586 N N . GLU A 1 74 ? 2.068 -4.778 2.125 1.00 86.88 74 GLU A N 1
ATOM 587 C CA . GLU A 1 74 ? 1.241 -5.794 2.790 1.00 86.88 74 GLU A CA 1
ATOM 588 C C . GLU A 1 74 ? 1.487 -5.843 4.303 1.00 86.88 74 GLU A C 1
ATOM 590 O O . GLU A 1 74 ? 0.531 -5.825 5.074 1.00 86.88 74 GLU A O 1
ATOM 595 N N . ARG A 1 75 ? 2.749 -5.785 4.751 1.00 85.94 75 ARG A N 1
ATOM 596 C CA . ARG A 1 75 ? 3.069 -5.702 6.189 1.00 85.94 75 ARG A CA 1
ATOM 597 C C . ARG A 1 75 ? 2.464 -4.471 6.852 1.00 85.94 75 ARG A C 1
ATOM 599 O O . ARG A 1 75 ? 1.932 -4.576 7.948 1.00 85.94 75 ARG A O 1
ATOM 606 N N . HIS A 1 76 ? 2.505 -3.315 6.191 1.00 82.00 76 HIS A N 1
ATOM 607 C CA . HIS A 1 76 ? 1.858 -2.117 6.724 1.00 82.00 76 HIS A CA 1
ATOM 608 C C . HIS A 1 76 ? 0.333 -2.274 6.813 1.00 82.00 76 HIS A C 1
ATOM 610 O O . HIS A 1 76 ? -0.281 -1.746 7.743 1.00 82.00 76 HIS A O 1
ATOM 616 N N . PHE A 1 77 ? -0.289 -3.001 5.879 1.00 84.38 77 PHE A N 1
ATOM 617 C CA . PHE A 1 77 ? -1.705 -3.348 5.986 1.00 84.38 77 PHE A CA 1
ATOM 618 C C . PHE A 1 77 ? -1.981 -4.277 7.164 1.00 84.38 77 PHE A C 1
ATOM 620 O O . PHE A 1 77 ? -2.943 -4.041 7.892 1.00 84.38 77 PHE A O 1
ATOM 627 N N . ASP A 1 78 ? -1.142 -5.281 7.391 1.00 85.25 78 ASP A N 1
ATOM 628 C CA . ASP A 1 78 ? -1.306 -6.193 8.521 1.00 85.25 78 ASP A CA 1
ATOM 629 C C . ASP A 1 78 ? -1.100 -5.492 9.869 1.00 85.25 78 ASP A C 1
ATOM 631 O O . ASP A 1 78 ? -1.905 -5.689 10.778 1.00 85.25 78 ASP A O 1
ATOM 635 N N . ASP A 1 79 ? -0.126 -4.585 9.976 1.00 83.12 79 ASP A N 1
ATOM 636 C CA . ASP A 1 79 ? 0.049 -3.739 11.162 1.00 83.12 79 ASP A CA 1
ATOM 637 C C . ASP A 1 79 ? -1.217 -2.920 11.459 1.00 83.12 79 ASP A C 1
ATOM 639 O O . ASP A 1 79 ? -1.651 -2.827 12.608 1.00 83.12 79 ASP A O 1
ATOM 643 N N . MET A 1 80 ? -1.838 -2.336 10.427 1.00 80.31 80 MET A N 1
ATOM 644 C CA . MET A 1 80 ? -3.088 -1.587 10.592 1.00 80.31 80 MET A CA 1
ATOM 645 C C . MET A 1 80 ? -4.253 -2.494 11.005 1.00 80.31 80 MET A C 1
ATOM 647 O O . MET A 1 80 ? -5.065 -2.089 11.836 1.00 80.31 80 MET A O 1
ATOM 651 N N . LYS A 1 81 ? -4.341 -3.724 10.481 1.00 83.38 81 LYS A N 1
ATOM 652 C CA . LYS A 1 81 ? -5.352 -4.699 10.928 1.00 83.38 81 LYS A CA 1
ATOM 653 C C . LYS A 1 81 ? -5.161 -5.061 12.401 1.00 83.38 81 LYS A C 1
ATOM 655 O O . LYS A 1 81 ? -6.139 -5.071 13.147 1.00 83.38 81 LYS A O 1
ATOM 660 N N . GLN A 1 82 ? -3.927 -5.326 12.829 1.00 84.06 82 GLN A N 1
ATOM 661 C CA . GLN A 1 82 ? -3.620 -5.624 14.231 1.00 84.06 82 GLN A CA 1
ATOM 662 C C . GLN A 1 82 ? -3.972 -4.447 15.139 1.00 84.06 82 GLN A C 1
ATOM 664 O O . GLN A 1 82 ? -4.568 -4.639 16.196 1.00 84.06 82 GLN A O 1
ATOM 669 N N . GLU A 1 83 ? -3.673 -3.222 14.708 1.00 80.50 83 GLU A N 1
ATOM 670 C CA . GLU A 1 83 ? -4.023 -2.013 15.449 1.00 80.50 83 GLU A CA 1
ATOM 671 C C . GLU A 1 83 ? -5.543 -1.878 15.643 1.00 80.50 83 GLU A C 1
ATOM 673 O O . GLU A 1 83 ? -6.011 -1.529 16.726 1.00 80.50 83 GLU A O 1
ATOM 678 N N . VAL A 1 84 ? -6.345 -2.229 14.635 1.00 82.50 84 VAL A N 1
ATOM 679 C CA . VAL A 1 84 ? -7.808 -2.281 14.777 1.00 82.50 84 VAL A CA 1
ATOM 680 C C . VAL A 1 84 ? -8.231 -3.357 15.780 1.00 82.50 84 VAL A C 1
ATOM 682 O O . VAL A 1 84 ? -9.119 -3.111 16.597 1.00 82.50 84 VAL A O 1
ATOM 685 N N . GLN A 1 85 ? -7.609 -4.536 15.752 1.00 82.19 85 GLN A N 1
ATOM 686 C CA . GLN A 1 85 ? -7.961 -5.649 16.640 1.00 82.19 85 GLN A CA 1
ATOM 687 C C . GLN A 1 85 ? -7.678 -5.345 18.115 1.00 82.19 85 GLN A C 1
ATOM 689 O O . GLN A 1 85 ? -8.524 -5.619 18.962 1.00 82.19 85 GLN A O 1
ATOM 694 N N . VAL A 1 86 ? -6.532 -4.737 18.440 1.00 82.94 86 VAL A N 1
ATOM 695 C CA . VAL A 1 86 ? -6.176 -4.421 19.841 1.00 82.94 86 VAL A CA 1
ATOM 696 C C . VAL A 1 86 ? -7.064 -3.342 20.465 1.00 82.94 86 VAL A C 1
ATOM 698 O O . VAL A 1 86 ? -7.096 -3.208 21.683 1.00 82.94 86 VAL A O 1
ATOM 701 N N . ASN A 1 87 ? -7.794 -2.584 19.645 1.00 80.44 87 ASN A N 1
ATOM 702 C CA . ASN A 1 87 ? -8.747 -1.570 20.092 1.00 80.44 87 ASN A CA 1
ATOM 703 C C . ASN A 1 87 ? -10.178 -2.118 20.271 1.00 80.44 87 ASN A C 1
ATOM 705 O O . ASN A 1 87 ? -11.100 -1.334 20.502 1.00 80.44 87 ASN A O 1
ATOM 709 N N . ALA A 1 88 ? -10.385 -3.434 20.139 1.00 83.94 88 ALA A N 1
ATOM 710 C CA . ALA A 1 88 ? -11.687 -4.055 20.354 1.00 83.94 88 ALA A CA 1
ATOM 711 C C . ALA A 1 88 ? -12.139 -3.908 21.822 1.00 83.94 88 ALA A C 1
ATOM 713 O O . ALA A 1 88 ? -11.372 -4.243 22.728 1.00 83.94 88 ALA A O 1
ATOM 714 N N . PRO A 1 89 ? -13.381 -3.457 22.086 1.00 87.56 89 PRO A N 1
ATOM 715 C CA . PRO A 1 89 ? -13.924 -3.418 23.438 1.00 87.56 89 PRO A CA 1
ATOM 716 C C . PRO A 1 89 ? -13.936 -4.808 24.084 1.00 87.56 89 PRO A C 1
ATOM 718 O O . PRO A 1 89 ? -14.376 -5.789 23.478 1.00 87.56 89 PRO A O 1
ATOM 721 N N . GLU A 1 90 ? -13.500 -4.897 25.340 1.00 89.12 90 GLU A N 1
ATOM 722 C CA . GLU A 1 90 ? -13.534 -6.149 26.094 1.00 89.12 90 GLU A CA 1
ATOM 723 C C . GLU A 1 90 ? -14.940 -6.438 26.622 1.00 89.12 90 GLU A C 1
ATOM 725 O O . GLU A 1 90 ? -15.579 -5.602 27.266 1.00 89.12 90 GLU A O 1
ATOM 730 N N . ARG A 1 91 ? -15.420 -7.664 26.393 1.00 90.19 91 ARG A N 1
ATOM 731 C CA . ARG A 1 91 ? -16.727 -8.094 26.892 1.00 90.19 91 ARG A CA 1
ATOM 732 C C . ARG A 1 91 ? -16.716 -8.156 28.427 1.00 90.19 91 ARG A C 1
ATOM 734 O O . ARG A 1 91 ? -15.894 -8.883 28.993 1.00 90.19 91 ARG A O 1
ATOM 741 N N . PRO A 1 92 ? -17.646 -7.474 29.122 1.00 89.56 92 PRO A N 1
ATOM 742 C CA . PRO A 1 92 ? -17.658 -7.458 30.575 1.00 89.56 92 PRO A CA 1
ATOM 743 C C . PRO A 1 92 ? -17.991 -8.845 31.127 1.00 89.56 92 PRO A C 1
ATOM 745 O O . PRO A 1 92 ? -18.977 -9.473 30.744 1.00 89.56 92 PRO A O 1
ATOM 748 N N . GLN A 1 93 ? -17.170 -9.303 32.069 1.00 91.44 93 GLN A N 1
ATOM 749 C CA . GLN A 1 93 ? -17.420 -10.506 32.862 1.00 91.44 93 GLN A CA 1
ATOM 750 C C . GLN A 1 93 ? -18.094 -10.126 34.180 1.00 91.44 93 GLN A C 1
ATOM 752 O O . GLN A 1 93 ? -17.710 -9.128 34.809 1.00 91.44 93 GLN A O 1
ATOM 757 N N . LYS A 1 94 ? -19.094 -10.912 34.595 1.00 86.94 94 LYS A N 1
ATOM 758 C CA . LYS A 1 94 ? -19.797 -10.692 35.862 1.00 86.94 94 LYS A CA 1
ATOM 759 C C . LYS A 1 94 ? -18.870 -11.020 37.028 1.00 86.94 94 LYS A C 1
ATOM 761 O O . LYS A 1 94 ? -18.280 -12.100 37.070 1.00 86.94 94 LYS A O 1
ATOM 766 N N . LYS A 1 95 ? -18.736 -10.092 37.973 1.00 91.19 95 LYS A N 1
ATOM 767 C CA . LYS A 1 95 ? -17.928 -10.296 39.181 1.00 91.19 95 LYS A CA 1
ATOM 768 C C . LYS A 1 95 ? -18.756 -11.020 40.255 1.00 91.19 95 LYS A C 1
ATOM 770 O O . LYS A 1 95 ? -19.967 -10.823 40.309 1.00 91.19 95 LYS A O 1
ATOM 775 N N . PRO A 1 96 ? -18.136 -11.829 41.136 1.00 87.38 96 PRO A N 1
ATOM 776 C CA . PRO A 1 96 ? -18.870 -12.588 42.155 1.00 87.38 96 PRO A CA 1
ATOM 777 C C . PRO A 1 96 ? -19.680 -11.726 43.138 1.00 87.38 96 PRO A C 1
ATOM 779 O O . PRO A 1 96 ? -20.687 -12.189 43.661 1.00 87.38 96 PRO A O 1
ATOM 782 N N . GLU A 1 97 ? -19.241 -10.490 43.386 1.00 89.69 97 GLU A N 1
ATOM 783 C CA . GLU A 1 97 ? -19.810 -9.571 44.388 1.00 89.69 97 GLU A CA 1
ATOM 784 C C . GLU A 1 97 ? -20.658 -8.442 43.772 1.00 89.69 97 GLU A C 1
ATOM 786 O O . GLU A 1 97 ? -21.158 -7.577 44.483 1.00 89.69 97 GLU A O 1
ATOM 791 N N . GLU A 1 98 ? -20.803 -8.429 42.449 1.00 91.00 98 GLU A N 1
ATOM 792 C CA . GLU A 1 98 ? -21.514 -7.391 41.701 1.00 91.00 98 GLU A CA 1
ATOM 793 C C . GLU A 1 98 ? -23.023 -7.653 41.663 1.00 91.00 98 GLU A C 1
ATOM 795 O O . GLU A 1 98 ? -23.476 -8.788 41.468 1.00 91.00 98 GLU A O 1
ATOM 800 N N . SER A 1 99 ? -23.805 -6.583 41.804 1.00 91.62 99 SER A N 1
ATOM 801 C CA . SER A 1 99 ? -25.257 -6.657 41.652 1.00 91.62 99 SER A CA 1
ATOM 802 C C . SER A 1 99 ? -25.672 -6.861 40.189 1.00 91.62 99 SER A C 1
ATOM 804 O O . SER A 1 99 ? -24.964 -6.492 39.252 1.00 91.62 99 SER A O 1
ATOM 806 N N . GLU A 1 100 ? -26.857 -7.436 39.969 1.00 91.50 100 GLU A N 1
ATOM 807 C CA . GLU A 1 100 ? -27.371 -7.652 38.607 1.00 91.50 100 GLU A CA 1
ATOM 808 C C . GLU A 1 100 ? -27.557 -6.330 37.842 1.00 91.50 100 GLU A C 1
ATOM 810 O O . GLU A 1 100 ? -27.291 -6.270 36.645 1.00 91.50 100 GLU A O 1
ATOM 815 N N . GLU A 1 101 ? -27.958 -5.260 38.536 1.00 90.75 101 GLU A N 1
ATOM 816 C CA . GLU A 1 101 ? -28.140 -3.928 37.945 1.00 90.75 101 GLU A CA 1
ATOM 817 C C . GLU A 1 101 ? -26.809 -3.305 37.500 1.00 90.75 101 GLU A C 1
ATOM 819 O O . GLU A 1 101 ? -26.718 -2.758 36.399 1.00 90.75 101 GLU A O 1
ATOM 824 N N . GLU A 1 102 ? -25.752 -3.430 38.308 1.00 89.56 102 GLU A N 1
ATOM 825 C CA . GLU A 1 102 ? -24.407 -2.966 37.943 1.00 89.56 102 GLU A CA 1
ATOM 826 C C . GLU A 1 102 ? -23.853 -3.738 36.738 1.00 89.56 102 GLU A C 1
ATOM 828 O O . GLU A 1 102 ? -23.289 -3.129 35.822 1.00 89.56 102 GLU A O 1
ATOM 833 N N . PHE A 1 103 ? -24.078 -5.056 36.687 1.00 92.44 103 PHE A N 1
ATOM 834 C CA . PHE A 1 103 ? -23.666 -5.876 35.547 1.00 92.44 103 PHE A CA 1
ATOM 835 C C . PHE A 1 103 ? -24.422 -5.510 34.271 1.00 92.44 103 PHE A C 1
ATOM 837 O O . PHE A 1 103 ? -23.806 -5.345 33.214 1.00 92.44 103 PHE A O 1
ATOM 844 N N . ALA A 1 104 ? -25.742 -5.333 34.365 1.00 91.94 104 ALA A N 1
ATOM 845 C CA . ALA A 1 104 ? -26.576 -4.914 33.245 1.00 91.94 104 ALA A CA 1
ATOM 846 C C . ALA A 1 104 ? -26.123 -3.559 32.682 1.00 91.94 104 ALA A C 1
ATOM 848 O O . ALA A 1 104 ? -26.011 -3.410 31.465 1.00 91.94 104 ALA A O 1
ATOM 849 N N . LYS A 1 105 ? -25.771 -2.606 33.554 1.00 92.56 105 LYS A N 1
ATOM 850 C CA . LYS A 1 105 ? -25.260 -1.298 33.134 1.00 92.56 105 LYS A CA 1
ATOM 851 C C . LYS A 1 105 ? -23.930 -1.407 32.379 1.00 92.56 105 LYS A C 1
ATOM 853 O O . LYS A 1 105 ? -23.812 -0.857 31.288 1.00 92.56 105 LYS A O 1
ATOM 858 N N . ARG A 1 106 ? -22.950 -2.165 32.895 1.00 91.69 106 ARG A N 1
ATOM 859 C CA . ARG A 1 106 ? -21.663 -2.379 32.194 1.00 91.69 106 ARG A CA 1
ATOM 860 C C . ARG A 1 106 ? -21.844 -3.089 30.856 1.00 91.69 106 ARG A C 1
ATOM 862 O O . ARG A 1 106 ? -21.111 -2.822 29.908 1.00 91.69 106 ARG A O 1
ATOM 869 N N . ARG A 1 107 ? -22.813 -4.002 30.771 1.00 92.00 107 ARG A N 1
ATOM 870 C CA . ARG A 1 107 ? -23.161 -4.679 29.521 1.00 92.00 107 ARG A CA 1
ATOM 871 C C . ARG A 1 107 ? -23.728 -3.709 28.490 1.00 92.00 107 ARG A C 1
ATOM 873 O O . ARG A 1 107 ? -23.310 -3.760 27.341 1.00 92.00 107 ARG A O 1
ATOM 880 N N . GLN A 1 108 ? -24.613 -2.811 28.911 1.00 91.81 108 GLN A N 1
ATOM 881 C CA . GLN A 1 108 ? -25.175 -1.777 28.046 1.00 91.81 108 GLN A CA 1
ATOM 882 C C . GLN A 1 108 ? -24.096 -0.801 27.547 1.00 91.81 108 GLN A C 1
ATOM 884 O O . GLN A 1 108 ? -24.077 -0.455 26.369 1.00 91.81 108 GLN A O 1
ATOM 889 N N . GLU A 1 109 ? -23.165 -0.397 28.417 1.00 90.12 109 GLU A N 1
ATOM 890 C CA . GLU A 1 109 ? -22.009 0.432 28.038 1.00 90.12 109 GLU A CA 1
ATOM 891 C C . GLU A 1 109 ? -21.105 -0.285 27.019 1.00 90.12 109 GLU A C 1
ATOM 893 O O . GLU A 1 109 ? -20.680 0.320 26.035 1.00 90.12 109 GLU A O 1
ATOM 898 N N . TYR A 1 110 ? -20.861 -1.587 27.210 1.00 92.00 110 TYR A N 1
ATOM 899 C CA . TYR A 1 110 ? -20.133 -2.413 26.245 1.00 92.00 110 TYR A CA 1
ATOM 900 C C . TYR A 1 110 ? -20.846 -2.504 24.892 1.00 92.00 110 TYR A C 1
ATOM 902 O O . TYR A 1 110 ? -20.192 -2.360 23.867 1.00 92.00 110 TYR A O 1
ATOM 910 N N . GLU A 1 111 ? -22.161 -2.736 24.869 1.00 91.31 111 GLU A N 1
ATOM 911 C CA . GLU A 1 111 ? -22.930 -2.843 23.621 1.00 91.31 111 GLU A CA 1
ATOM 912 C C . GLU A 1 111 ? -22.880 -1.537 22.815 1.00 91.31 111 GLU A C 1
ATOM 914 O O . GLU A 1 111 ? -22.675 -1.580 21.602 1.00 91.31 111 GLU A O 1
ATOM 919 N N . ALA A 1 112 ? -22.969 -0.383 23.485 1.00 88.38 112 ALA A N 1
ATOM 920 C CA . ALA A 1 112 ? -22.807 0.920 22.841 1.00 88.38 112 ALA A CA 1
ATOM 921 C C . ALA A 1 112 ? -21.389 1.110 22.268 1.00 88.38 112 ALA A C 1
ATOM 923 O O . ALA A 1 112 ? -21.234 1.438 21.093 1.00 88.38 112 ALA A O 1
ATOM 924 N N . ALA A 1 113 ? -20.351 0.834 23.065 1.00 85.69 113 ALA A N 1
ATOM 925 C CA . ALA A 1 113 ? -18.960 0.936 22.616 1.00 85.69 113 ALA A CA 1
ATOM 926 C C . ALA A 1 113 ? -18.627 -0.055 21.483 1.00 85.69 113 ALA A C 1
ATOM 928 O O . ALA A 1 113 ? -17.805 0.233 20.612 1.00 85.69 113 ALA A O 1
ATOM 929 N N . PHE A 1 114 ? -19.252 -1.233 21.489 1.00 87.88 114 PHE A N 1
ATOM 930 C CA . PHE A 1 114 ? -19.060 -2.253 20.465 1.00 87.88 114 PHE A CA 1
ATOM 931 C C . PHE A 1 114 ? -19.655 -1.841 19.115 1.00 87.88 114 PHE A C 1
ATOM 933 O O . PHE A 1 114 ? -19.033 -2.103 18.085 1.00 87.88 114 PHE A O 1
ATOM 940 N N . GLU A 1 115 ? -20.806 -1.165 19.096 1.00 86.94 115 GLU A N 1
ATOM 941 C CA . GLU A 1 115 ? -21.385 -0.671 17.842 1.00 86.94 115 GLU A CA 1
ATOM 942 C C . GLU A 1 115 ? -20.512 0.432 17.218 1.00 86.94 115 GLU A C 1
ATOM 944 O O . GLU A 1 115 ? -20.183 0.356 16.033 1.00 86.94 115 GLU A O 1
ATOM 949 N N . GLU A 1 116 ? -20.006 1.377 18.022 1.00 83.44 116 GLU A N 1
ATOM 950 C CA . GLU A 1 116 ? -19.032 2.380 17.555 1.00 83.44 116 GLU A CA 1
ATOM 951 C C . GLU A 1 116 ? -17.744 1.731 17.022 1.00 83.44 116 GLU A C 1
ATOM 953 O O . GLU A 1 116 ? -17.197 2.128 15.986 1.00 83.44 116 GLU A O 1
ATOM 958 N N . TYR A 1 117 ? -17.249 0.698 17.713 1.00 84.94 117 TYR A N 1
ATOM 959 C CA . TYR A 1 117 ? -16.094 -0.069 17.258 1.00 84.94 117 TYR A CA 1
ATOM 960 C C . TYR A 1 117 ? -16.362 -0.747 15.910 1.00 84.94 117 TYR A C 1
ATOM 962 O O . TYR A 1 117 ? -15.514 -0.690 15.020 1.00 84.94 117 TYR A O 1
ATOM 970 N N . ARG A 1 118 ? -17.540 -1.347 15.721 1.00 86.12 118 ARG A N 1
ATOM 971 C CA . ARG A 1 118 ? -17.926 -2.003 14.466 1.00 86.12 118 ARG A CA 1
ATOM 972 C C . ARG A 1 118 ? -17.963 -1.020 13.295 1.00 86.12 118 ARG A C 1
ATOM 974 O O . ARG A 1 118 ? -17.446 -1.342 12.223 1.00 86.12 118 ARG A O 1
ATOM 981 N N . GLU A 1 119 ? -18.503 0.181 13.491 1.00 84.00 119 GLU A N 1
ATOM 982 C CA . GLU A 1 119 ? -18.460 1.242 12.476 1.00 84.00 119 GLU A CA 1
ATOM 983 C C . GLU A 1 119 ? -17.026 1.663 12.141 1.00 84.00 119 GLU A C 1
ATOM 985 O O . GLU A 1 119 ? -16.673 1.835 10.968 1.00 84.00 119 GLU A O 1
ATOM 990 N N . TYR A 1 120 ? -16.174 1.790 13.162 1.00 82.06 120 TYR A N 1
ATOM 991 C CA . TYR A 1 120 ? -14.752 2.058 12.977 1.00 82.06 120 TYR A CA 1
ATOM 992 C C . TYR A 1 120 ? -14.075 0.952 12.153 1.00 82.06 120 TYR A C 1
ATOM 994 O O . TYR A 1 120 ? -13.415 1.269 11.162 1.00 82.06 120 TYR A O 1
ATOM 1002 N N . VAL A 1 121 ? -14.285 -0.329 12.483 1.00 84.19 121 VAL A N 1
ATOM 1003 C CA . VAL A 1 121 ? -13.738 -1.465 11.719 1.00 84.19 121 VAL A CA 1
ATOM 1004 C C . VAL A 1 121 ? -14.183 -1.409 10.262 1.00 84.19 121 VAL A C 1
ATOM 1006 O O . VAL A 1 121 ? -13.340 -1.502 9.370 1.00 84.19 121 VAL A O 1
ATOM 1009 N N . ALA A 1 122 ? -15.477 -1.208 9.999 1.00 84.06 122 ALA A N 1
ATOM 1010 C CA . ALA A 1 122 ? -16.002 -1.124 8.638 1.00 84.06 122 ALA A CA 1
ATOM 1011 C C . ALA A 1 122 ? -15.358 0.029 7.846 1.00 84.06 122 ALA A C 1
ATOM 1013 O O . ALA A 1 122 ? -15.012 -0.123 6.669 1.00 84.06 122 ALA A O 1
ATOM 1014 N N . ARG A 1 123 ? -15.133 1.176 8.500 1.00 81.88 123 ARG A N 1
ATOM 1015 C CA . ARG A 1 123 ? -14.443 2.326 7.904 1.00 81.88 123 ARG A CA 1
ATOM 1016 C C . ARG A 1 123 ? -12.991 2.000 7.565 1.00 81.88 123 ARG A C 1
ATOM 1018 O O . ARG A 1 123 ? -12.569 2.248 6.436 1.00 81.88 123 ARG A O 1
ATOM 1025 N N . VAL A 1 124 ? -12.240 1.421 8.504 1.00 81.69 124 VAL A N 1
ATOM 1026 C CA . VAL A 1 124 ? -10.837 1.048 8.268 1.00 81.69 124 VAL A CA 1
ATOM 1027 C C . VAL A 1 124 ? -10.724 -0.025 7.190 1.00 81.69 124 VAL A C 1
ATOM 1029 O O . VAL A 1 124 ? -9.895 0.112 6.296 1.00 81.69 124 VAL A O 1
ATOM 1032 N N . ALA A 1 125 ? -11.588 -1.041 7.203 1.00 84.06 125 ALA A N 1
ATOM 1033 C CA . ALA A 1 125 ? -11.634 -2.073 6.170 1.00 84.06 125 ALA A CA 1
ATOM 1034 C C . ALA A 1 125 ? -11.867 -1.472 4.772 1.00 84.06 125 ALA A C 1
ATOM 1036 O O . ALA A 1 125 ? -11.186 -1.842 3.814 1.00 84.06 125 ALA A O 1
ATOM 1037 N N . GLY A 1 126 ? -12.780 -0.501 4.661 1.00 84.44 126 GLY A N 1
ATOM 1038 C CA . GLY A 1 126 ? -13.024 0.236 3.421 1.00 84.44 126 GLY A CA 1
ATOM 1039 C C . GLY A 1 126 ? -11.794 1.003 2.929 1.00 84.44 126 GLY A C 1
ATOM 1040 O O . GLY A 1 126 ? -11.445 0.905 1.752 1.00 84.44 126 GLY A O 1
ATOM 1041 N N . ILE A 1 127 ? -11.108 1.712 3.831 1.00 83.06 127 ILE A N 1
ATOM 1042 C CA . ILE A 1 127 ? -9.868 2.438 3.517 1.00 83.06 127 ILE A CA 1
ATOM 1043 C C . ILE A 1 127 ? -8.778 1.459 3.069 1.00 83.06 127 ILE A C 1
ATOM 1045 O O . ILE A 1 127 ? -8.196 1.650 2.005 1.00 83.06 127 ILE A O 1
ATOM 1049 N N . LEU A 1 128 ? -8.535 0.386 3.828 1.00 84.12 128 LEU A N 1
ATOM 1050 C CA . LEU A 1 128 ? -7.530 -0.631 3.502 1.00 84.12 128 LEU A CA 1
ATOM 1051 C C . LEU A 1 128 ? -7.784 -1.255 2.130 1.00 84.12 128 LEU A C 1
ATOM 1053 O O . LEU A 1 128 ? -6.863 -1.350 1.323 1.00 84.12 128 LEU A O 1
ATOM 1057 N N . LYS A 1 129 ? -9.034 -1.617 1.828 1.00 85.06 129 LYS A N 1
ATOM 1058 C CA . LYS A 1 129 ? -9.411 -2.147 0.513 1.00 85.06 129 LYS A CA 1
ATOM 1059 C C . LYS A 1 129 ? -9.105 -1.153 -0.609 1.00 85.06 129 LYS A C 1
ATOM 1061 O O . LYS A 1 129 ? -8.563 -1.545 -1.640 1.00 85.06 129 LYS A O 1
ATOM 1066 N N . GLY A 1 130 ? -9.429 0.124 -0.408 1.00 86.06 130 GLY A N 1
ATOM 1067 C CA . GLY A 1 130 ? -9.110 1.178 -1.368 1.00 86.06 130 GLY A CA 1
ATOM 1068 C C . GLY A 1 130 ? -7.604 1.343 -1.579 1.00 86.06 130 GLY A C 1
ATOM 1069 O O . GLY A 1 130 ? -7.150 1.425 -2.718 1.00 86.06 130 GLY A O 1
ATOM 1070 N N . LEU A 1 131 ? -6.822 1.328 -0.496 1.00 85.75 131 LEU A N 1
ATOM 1071 C CA . LEU A 1 131 ? -5.363 1.418 -0.560 1.00 85.75 131 LEU A CA 1
ATOM 1072 C C . LEU A 1 131 ? -4.758 0.234 -1.316 1.00 85.75 131 LEU A C 1
ATOM 1074 O O . LEU A 1 131 ? -3.906 0.451 -2.170 1.00 85.75 131 LEU A O 1
ATOM 1078 N N . VAL A 1 132 ? -5.216 -0.994 -1.051 1.00 86.81 132 VAL A N 1
ATOM 1079 C CA . VAL A 1 132 ? -4.779 -2.193 -1.788 1.00 86.81 132 VAL A CA 1
ATOM 1080 C C . VAL A 1 132 ? -4.981 -1.998 -3.289 1.00 86.81 132 VAL A C 1
ATOM 1082 O O . VAL A 1 132 ? -4.046 -2.200 -4.055 1.00 86.81 132 VAL A O 1
ATOM 1085 N N . MET A 1 133 ? -6.159 -1.526 -3.711 1.00 87.50 133 MET A N 1
ATOM 1086 C CA . MET A 1 133 ? -6.438 -1.286 -5.131 1.00 87.50 133 MET A CA 1
ATOM 1087 C C . MET A 1 133 ? -5.536 -0.205 -5.741 1.00 87.50 133 MET A C 1
ATOM 1089 O O . MET A 1 133 ? -5.063 -0.371 -6.864 1.00 87.50 133 MET A O 1
ATOM 1093 N N . ILE A 1 134 ? -5.286 0.893 -5.018 1.00 87.81 134 ILE A N 1
ATOM 1094 C CA . ILE A 1 134 ? -4.371 1.949 -5.476 1.00 87.81 134 ILE A CA 1
ATOM 1095 C C . ILE A 1 134 ? -2.966 1.375 -5.658 1.00 87.81 134 ILE A C 1
ATOM 1097 O O . ILE A 1 134 ? -2.362 1.567 -6.713 1.00 87.81 134 ILE A O 1
ATOM 1101 N N . PHE A 1 135 ? -2.449 0.656 -4.659 1.00 86.38 135 PHE A N 1
ATOM 1102 C CA . PHE A 1 135 ? -1.089 0.130 -4.706 1.00 86.38 135 PHE A CA 1
ATOM 1103 C C . PHE A 1 135 ? -0.923 -0.994 -5.730 1.00 86.38 135 PHE A C 1
ATOM 1105 O O . PHE A 1 135 ? 0.085 -0.983 -6.426 1.00 86.38 135 PHE A O 1
ATOM 1112 N N . ASP A 1 136 ? -1.894 -1.895 -5.907 1.00 87.50 136 ASP A N 1
ATOM 1113 C CA . ASP A 1 136 ? -1.834 -2.919 -6.961 1.00 87.50 136 ASP A CA 1
ATOM 1114 C C . ASP A 1 136 ? -1.767 -2.281 -8.362 1.00 87.50 136 ASP A C 1
ATOM 1116 O O . ASP A 1 136 ? -0.860 -2.597 -9.134 1.00 87.50 136 ASP A O 1
ATOM 1120 N N . ASN A 1 137 ? -2.628 -1.298 -8.660 1.00 88.19 137 ASN A N 1
ATOM 1121 C CA . ASN A 1 137 ? -2.570 -0.561 -9.932 1.00 88.19 137 ASN A CA 1
ATOM 1122 C C . ASN A 1 137 ? -1.235 0.180 -10.109 1.00 88.19 137 ASN A C 1
ATOM 1124 O O . ASN A 1 137 ? -0.633 0.177 -11.186 1.00 88.19 137 ASN A O 1
ATOM 1128 N N . THR A 1 138 ? -0.754 0.795 -9.027 1.00 88.19 138 THR A N 1
ATOM 1129 C CA . THR A 1 138 ? 0.536 1.486 -8.987 1.00 88.19 138 THR A CA 1
ATOM 1130 C C . THR A 1 138 ? 1.673 0.502 -9.291 1.00 88.19 138 THR A C 1
ATOM 1132 O O . THR A 1 138 ? 2.564 0.825 -10.077 1.00 88.19 138 THR A O 1
ATOM 1135 N N . PHE A 1 139 ? 1.655 -0.710 -8.722 1.00 87.38 139 PHE A N 1
ATOM 1136 C CA . PHE A 1 139 ? 2.680 -1.731 -8.950 1.00 87.38 139 PHE A CA 1
ATOM 1137 C C . PHE A 1 139 ? 2.767 -2.157 -10.409 1.00 87.38 139 PHE A C 1
ATOM 1139 O O . PHE A 1 139 ? 3.873 -2.203 -10.951 1.00 87.38 139 PHE A O 1
ATOM 1146 N N . ASP A 1 140 ? 1.632 -2.413 -11.052 1.00 88.56 140 ASP A N 1
ATOM 1147 C CA . ASP A 1 140 ? 1.607 -2.792 -12.465 1.00 88.56 140 ASP A CA 1
ATOM 1148 C C . ASP A 1 140 ? 2.163 -1.670 -13.348 1.00 88.56 140 ASP A C 1
ATOM 1150 O O . ASP A 1 140 ? 3.056 -1.892 -14.171 1.00 88.56 140 ASP A O 1
ATOM 1154 N N . ARG A 1 141 ? 1.734 -0.429 -13.092 1.00 89.88 141 ARG A N 1
ATOM 1155 C CA . ARG A 1 141 ? 2.222 0.747 -13.820 1.00 89.88 141 ARG A CA 1
ATOM 1156 C C . ARG A 1 141 ? 3.724 0.964 -13.636 1.00 89.88 141 ARG A C 1
ATOM 1158 O O . ARG A 1 141 ? 4.419 1.327 -14.586 1.00 89.88 141 ARG A O 1
ATOM 1165 N N . MET A 1 142 ? 4.237 0.747 -12.426 1.00 88.88 142 MET A N 1
ATOM 1166 C CA . MET A 1 142 ? 5.669 0.818 -12.163 1.00 88.88 142 MET A CA 1
ATOM 1167 C C . MET A 1 142 ? 6.414 -0.275 -12.935 1.00 88.88 142 MET A C 1
ATOM 1169 O O . MET A 1 142 ? 7.353 0.048 -13.657 1.00 88.88 142 MET A O 1
ATOM 1173 N N . LYS A 1 143 ? 5.979 -1.540 -12.883 1.00 88.69 143 LYS A N 1
ATOM 1174 C CA . LYS A 1 143 ? 6.609 -2.624 -13.659 1.00 88.69 143 LYS A CA 1
ATOM 1175 C C . LYS A 1 143 ? 6.722 -2.288 -15.145 1.00 88.69 143 LYS A C 1
ATOM 1177 O O . LYS A 1 143 ? 7.792 -2.472 -15.730 1.00 88.69 143 LYS A O 1
ATOM 1182 N N . ASP A 1 144 ? 5.654 -1.763 -15.737 1.00 90.69 144 ASP A N 1
ATOM 1183 C CA . ASP A 1 144 ? 5.645 -1.371 -17.146 1.00 90.69 144 ASP A CA 1
ATOM 1184 C C . ASP A 1 144 ? 6.604 -0.212 -17.428 1.00 90.69 144 ASP A C 1
ATOM 1186 O O . ASP A 1 144 ? 7.395 -0.287 -18.373 1.00 90.69 144 ASP A O 1
ATOM 1190 N N . PHE A 1 145 ? 6.622 0.808 -16.564 1.00 92.62 145 PHE A N 1
ATOM 1191 C CA . PHE A 1 145 ? 7.582 1.905 -16.668 1.00 92.62 145 PHE A CA 1
ATOM 1192 C C . PHE A 1 145 ? 9.029 1.408 -16.626 1.00 92.62 145 PHE A C 1
ATOM 1194 O O . PHE A 1 145 ? 9.845 1.835 -17.436 1.00 92.62 145 PHE A O 1
ATOM 1201 N N . PHE A 1 146 ? 9.369 0.488 -15.724 1.00 89.44 146 PHE A N 1
ATOM 1202 C CA . PHE A 1 146 ? 10.738 -0.017 -15.608 1.00 89.44 146 PHE A CA 1
ATOM 1203 C C . PHE A 1 146 ? 11.173 -0.870 -16.803 1.00 89.44 146 PHE A C 1
ATOM 1205 O O . PHE A 1 146 ? 12.329 -0.792 -17.227 1.00 89.44 146 PHE A O 1
ATOM 1212 N N . ARG A 1 147 ? 10.250 -1.637 -17.392 1.00 88.44 147 ARG A N 1
ATOM 1213 C CA . ARG A 1 147 ? 10.496 -2.346 -18.657 1.00 88.44 147 ARG A CA 1
ATOM 1214 C C . ARG A 1 147 ? 10.734 -1.367 -19.805 1.00 88.44 147 ARG A C 1
ATOM 1216 O O . ARG A 1 147 ? 11.671 -1.550 -20.583 1.00 88.44 147 ARG A O 1
ATOM 1223 N N . GLU A 1 148 ? 9.926 -0.311 -19.902 1.00 91.25 148 GLU A N 1
ATOM 1224 C CA . GLU A 1 148 ? 10.119 0.750 -20.897 1.00 91.25 148 GLU A CA 1
ATOM 1225 C C . GLU A 1 148 ? 11.452 1.480 -20.680 1.00 91.25 148 GLU A C 1
ATOM 1227 O O . GLU A 1 148 ? 12.229 1.647 -21.620 1.00 91.25 148 GLU A O 1
ATOM 1232 N N . LEU A 1 149 ? 11.753 1.854 -19.435 1.00 89.69 149 LEU A N 1
ATOM 1233 C CA . LEU A 1 149 ? 12.984 2.528 -19.039 1.00 89.69 149 LEU A CA 1
ATOM 1234 C C . LEU A 1 149 ? 14.214 1.734 -19.479 1.00 89.69 149 LEU A C 1
ATOM 1236 O O . LEU A 1 149 ? 15.134 2.303 -20.063 1.00 89.69 149 LEU A O 1
ATOM 1240 N N . TRP A 1 150 ? 14.213 0.420 -19.263 1.00 87.50 150 TRP A N 1
ATOM 1241 C CA . TRP A 1 150 ? 15.302 -0.441 -19.709 1.00 87.50 150 TRP A CA 1
ATOM 1242 C C . TRP A 1 150 ? 15.480 -0.437 -21.232 1.00 87.50 150 TRP A C 1
ATOM 1244 O O . TRP A 1 150 ? 16.601 -0.314 -21.730 1.00 87.50 150 TRP A O 1
ATOM 1254 N N . ASN A 1 151 ? 14.384 -0.499 -21.991 1.00 88.31 151 ASN A N 1
ATOM 1255 C CA . ASN A 1 151 ? 14.443 -0.411 -23.452 1.00 88.31 151 ASN A CA 1
ATOM 1256 C C . ASN A 1 151 ? 15.004 0.939 -23.923 1.00 88.31 151 ASN A C 1
ATOM 1258 O O . ASN A 1 151 ? 15.764 0.989 -24.890 1.00 88.31 151 ASN A O 1
ATOM 1262 N N . LEU A 1 152 ? 14.677 2.028 -23.226 1.00 89.69 152 LEU A N 1
ATOM 1263 C CA . LEU A 1 152 ? 15.198 3.366 -23.516 1.00 89.69 152 LEU A CA 1
ATOM 1264 C C . LEU A 1 152 ? 16.692 3.491 -23.195 1.00 89.69 152 LEU A C 1
ATOM 1266 O O . LEU A 1 152 ? 17.432 4.073 -23.990 1.00 89.69 152 LEU A O 1
ATOM 1270 N N . VAL A 1 153 ? 17.145 2.902 -22.083 1.00 86.88 153 VAL A N 1
ATOM 1271 C CA . VAL A 1 153 ? 18.572 2.773 -21.740 1.00 86.88 153 VAL A CA 1
ATOM 1272 C C . VAL A 1 153 ? 19.306 2.011 -22.845 1.00 86.88 153 VAL A C 1
ATOM 1274 O O . VAL A 1 153 ? 20.316 2.500 -23.353 1.00 86.88 153 VAL A O 1
ATOM 1277 N N . LYS A 1 154 ? 18.762 0.873 -23.305 1.00 85.31 154 LYS A N 1
ATOM 1278 C CA . LYS A 1 154 ? 19.322 0.116 -24.440 1.00 85.31 154 LYS A CA 1
ATOM 1279 C C . LYS A 1 154 ? 19.337 0.891 -25.750 1.00 85.31 154 LYS A C 1
ATOM 1281 O O . LYS A 1 154 ? 20.297 0.788 -26.509 1.00 85.31 154 LYS A O 1
ATOM 1286 N N . GLY A 1 155 ? 18.302 1.684 -25.998 1.00 86.69 155 GLY A N 1
ATOM 1287 C CA . GLY A 1 155 ? 18.209 2.562 -27.160 1.00 86.69 155 GLY A CA 1
ATOM 1288 C C . GLY A 1 155 ? 19.119 3.792 -27.097 1.00 86.69 155 GLY A C 1
ATOM 1289 O O . GLY A 1 155 ? 19.221 4.510 -28.091 1.00 86.69 155 GLY A O 1
ATOM 1290 N N . GLY A 1 156 ? 19.773 4.055 -25.959 1.00 86.62 156 GLY A N 1
ATOM 1291 C CA . GLY A 1 156 ? 20.616 5.232 -25.760 1.00 86.62 156 GLY A CA 1
ATOM 1292 C C . GLY A 1 156 ? 19.835 6.551 -25.707 1.00 86.62 156 GLY A C 1
ATOM 1293 O O . GLY A 1 156 ? 20.370 7.587 -26.116 1.00 86.62 156 GLY A O 1
ATOM 1294 N N . ASP A 1 157 ? 18.576 6.538 -25.244 1.00 88.56 157 ASP A N 1
ATOM 1295 C CA . ASP A 1 157 ? 17.783 7.766 -25.081 1.00 88.56 157 ASP A CA 1
ATOM 1296 C C . ASP A 1 157 ? 18.460 8.692 -24.057 1.00 88.56 157 ASP A C 1
ATOM 1298 O O . ASP A 1 157 ? 18.775 8.309 -22.933 1.00 88.56 157 ASP A O 1
ATOM 1302 N N . LYS A 1 158 ? 18.672 9.954 -24.432 1.00 86.75 158 LYS A N 1
ATOM 1303 C CA . LYS A 1 158 ? 19.302 10.964 -23.567 1.00 86.75 158 LYS A CA 1
ATOM 1304 C C . LYS A 1 158 ? 18.313 11.620 -22.601 1.00 86.75 158 LYS A C 1
ATOM 1306 O O . LYS A 1 158 ? 18.729 12.341 -21.700 1.00 86.75 158 LYS A O 1
ATOM 1311 N N . ASN A 1 159 ? 17.012 11.387 -22.775 1.00 92.31 159 ASN A N 1
ATOM 1312 C CA . ASN A 1 159 ? 15.951 12.003 -21.977 1.00 92.31 159 ASN A CA 1
ATOM 1313 C C . ASN A 1 159 ? 15.517 11.157 -20.770 1.00 92.31 159 ASN A C 1
ATOM 1315 O O . ASN A 1 159 ? 14.509 11.476 -20.138 1.00 92.31 159 ASN A O 1
ATOM 1319 N N . ILE A 1 160 ? 16.263 10.104 -20.426 1.00 90.50 160 ILE A N 1
ATOM 1320 C CA . ILE A 1 160 ? 15.964 9.211 -19.297 1.00 90.50 160 ILE A CA 1
ATOM 1321 C C . ILE A 1 160 ? 15.697 9.970 -17.982 1.00 90.50 160 ILE A C 1
ATOM 1323 O O . ILE A 1 160 ? 14.648 9.723 -17.383 1.00 90.50 160 ILE A O 1
ATOM 1327 N N . PRO A 1 161 ? 16.528 10.947 -17.555 1.00 89.94 161 PRO A N 1
ATOM 1328 C CA . PRO A 1 161 ? 16.280 11.660 -16.299 1.00 89.94 161 PRO A CA 1
ATOM 1329 C C . PRO A 1 161 ? 14.933 12.390 -16.281 1.00 89.94 161 PRO A C 1
ATOM 1331 O O . PRO A 1 161 ? 14.234 12.402 -15.269 1.00 89.94 161 PRO A O 1
ATOM 1334 N N . LYS A 1 162 ? 14.537 12.969 -17.423 1.00 92.19 162 LYS A N 1
ATOM 1335 C CA . LYS A 1 162 ? 13.248 13.651 -17.556 1.00 92.19 162 LYS A CA 1
ATOM 1336 C C . LYS A 1 162 ? 12.090 12.659 -17.452 1.00 92.19 162 LYS A C 1
ATOM 1338 O O . LYS A 1 162 ? 11.144 12.925 -16.725 1.00 92.19 162 LYS A O 1
ATOM 1343 N N . ARG A 1 163 ? 12.187 11.507 -18.122 1.00 91.62 163 ARG A N 1
ATOM 1344 C CA . ARG A 1 163 ? 11.150 10.463 -18.084 1.00 91.62 163 ARG A CA 1
ATOM 1345 C C . ARG A 1 163 ? 10.945 9.902 -16.682 1.00 91.62 163 ARG A C 1
ATOM 1347 O O . ARG A 1 163 ? 9.803 9.753 -16.267 1.00 91.62 163 ARG A O 1
ATOM 1354 N N . ILE A 1 164 ? 12.033 9.654 -15.949 1.00 90.88 164 ILE A N 1
ATOM 1355 C CA . ILE A 1 164 ? 11.970 9.252 -14.538 1.00 90.88 164 ILE A CA 1
ATOM 1356 C C . ILE A 1 164 ? 11.262 10.336 -13.721 1.00 90.88 164 ILE A C 1
ATOM 1358 O O . ILE A 1 164 ? 10.310 10.036 -13.013 1.00 90.88 164 ILE A O 1
ATOM 1362 N N . SER A 1 165 ? 11.661 11.604 -13.857 1.00 91.75 165 SER A N 1
ATOM 1363 C CA . SER A 1 165 ? 11.027 12.702 -13.114 1.00 91.75 165 SER A CA 1
ATOM 1364 C C . SER A 1 165 ? 9.530 12.846 -13.416 1.00 91.75 165 SER A C 1
ATOM 1366 O O . SER A 1 165 ? 8.732 13.011 -12.493 1.00 91.75 165 SER A O 1
ATOM 1368 N N . ASP A 1 166 ? 9.140 12.768 -14.690 1.00 93.94 166 ASP A N 1
ATOM 1369 C CA . ASP A 1 166 ? 7.743 12.873 -15.118 1.00 93.94 166 ASP A CA 1
ATOM 1370 C C . ASP A 1 166 ? 6.916 11.685 -14.597 1.00 93.94 166 ASP A C 1
ATOM 1372 O O . ASP A 1 166 ? 5.801 11.876 -14.105 1.00 93.94 166 ASP A O 1
ATOM 1376 N N . PHE A 1 167 ? 7.487 10.475 -14.621 1.00 93.25 167 PHE A N 1
ATOM 1377 C CA . PHE A 1 167 ? 6.873 9.289 -14.029 1.00 93.25 167 PHE A CA 1
ATOM 1378 C C . PHE A 1 167 ? 6.664 9.450 -12.520 1.00 93.25 167 PHE A C 1
ATOM 1380 O O . PHE A 1 167 ? 5.546 9.271 -12.046 1.00 93.25 167 PHE A O 1
ATOM 1387 N N . MET A 1 168 ? 7.698 9.866 -11.780 1.00 90.75 168 MET A N 1
ATOM 1388 C CA . MET A 1 168 ? 7.620 10.052 -10.327 1.00 90.75 168 MET A CA 1
ATOM 1389 C C . MET A 1 168 ? 6.564 11.083 -9.928 1.00 90.75 168 MET A C 1
ATOM 1391 O O . MET A 1 168 ? 5.812 10.857 -8.984 1.00 90.75 168 MET A O 1
ATOM 1395 N N . LYS A 1 169 ? 6.440 12.189 -10.670 1.00 90.94 169 LYS A N 1
ATOM 1396 C CA . LYS A 1 169 ? 5.372 13.174 -10.432 1.00 90.94 169 LYS A CA 1
ATOM 1397 C C . LYS A 1 169 ? 3.984 12.579 -10.652 1.00 90.94 169 LYS A C 1
ATOM 1399 O O . LYS A 1 169 ? 3.093 12.797 -9.836 1.00 90.94 169 LYS A O 1
ATOM 1404 N N . GLY A 1 170 ? 3.807 11.826 -11.739 1.00 90.50 170 GLY A N 1
ATOM 1405 C CA . GLY A 1 170 ? 2.543 11.153 -12.032 1.00 90.50 170 GLY A CA 1
ATOM 1406 C C . GLY A 1 170 ? 2.176 10.113 -10.973 1.00 90.50 170 GLY A C 1
ATOM 1407 O O . GLY A 1 170 ? 1.021 10.045 -10.565 1.00 90.50 170 GLY A O 1
ATOM 1408 N N . LEU A 1 171 ? 3.165 9.354 -10.501 1.00 88.69 171 LEU A N 1
ATOM 1409 C CA . LEU A 1 171 ? 3.021 8.353 -9.447 1.00 88.69 171 LEU A CA 1
ATOM 1410 C C . LEU A 1 171 ? 2.604 8.990 -8.118 1.00 88.69 171 LEU A C 1
ATOM 1412 O O . LEU A 1 171 ? 1.638 8.560 -7.493 1.00 88.69 171 LEU A O 1
ATOM 1416 N N . GLN A 1 172 ? 3.298 10.060 -7.721 1.00 87.69 172 GLN A N 1
ATOM 1417 C CA . GLN A 1 172 ? 2.983 10.810 -6.511 1.00 87.69 172 GLN A CA 1
ATOM 1418 C C . GLN A 1 172 ? 1.553 11.348 -6.555 1.00 87.69 172 GLN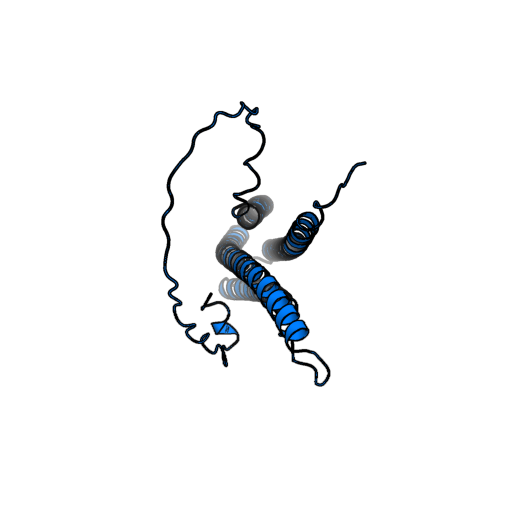 A C 1
ATOM 1420 O O . GLN A 1 172 ? 0.806 11.190 -5.596 1.00 87.69 172 GLN A O 1
ATOM 1425 N N . GLN A 1 173 ? 1.159 11.956 -7.675 1.00 88.06 173 GLN A N 1
ATOM 1426 C CA . GLN A 1 173 ? -0.180 12.511 -7.836 1.00 88.06 173 GLN A CA 1
ATOM 1427 C C . GLN A 1 173 ? -1.267 11.429 -7.767 1.00 88.06 173 GLN A C 1
ATOM 1429 O O . GLN A 1 173 ? -2.324 11.671 -7.187 1.00 88.06 173 GLN A O 1
ATOM 1434 N N . GLU A 1 174 ? -1.021 10.250 -8.338 1.00 87.31 174 GLU A N 1
ATOM 1435 C CA . GLU A 1 174 ? -1.961 9.127 -8.311 1.00 87.31 174 GLU A CA 1
ATOM 1436 C C . GLU A 1 174 ? -2.176 8.604 -6.888 1.00 87.31 174 GLU A C 1
ATOM 1438 O O . GLU A 1 174 ? -3.320 8.509 -6.438 1.00 87.31 174 GLU A O 1
ATOM 1443 N N . ILE A 1 175 ? -1.089 8.348 -6.154 1.00 85.25 175 ILE A N 1
ATOM 1444 C CA . ILE A 1 175 ? -1.168 7.877 -4.768 1.00 85.25 175 ILE A CA 1
ATOM 1445 C C . ILE A 1 175 ? -1.804 8.956 -3.883 1.00 85.25 175 ILE A C 1
ATOM 1447 O O . ILE A 1 175 ? -2.730 8.660 -3.131 1.00 85.25 175 ILE A O 1
ATOM 1451 N N . SER A 1 176 ? -1.379 10.219 -3.993 1.00 84.69 176 SER A N 1
ATOM 1452 C CA . SER A 1 176 ? -1.949 11.318 -3.202 1.00 84.69 176 SER A CA 1
ATOM 1453 C C . SER A 1 176 ? -3.438 11.523 -3.489 1.00 84.69 176 SER A C 1
ATOM 1455 O O . SER A 1 176 ? -4.233 11.521 -2.558 1.00 84.69 176 SER A O 1
ATOM 1457 N N . SER A 1 177 ? -3.853 11.592 -4.758 1.00 84.75 177 SER A N 1
ATOM 1458 C CA . SER A 1 177 ? -5.271 11.780 -5.094 1.00 84.75 177 SER A CA 1
ATOM 1459 C C . SER A 1 177 ? -6.131 10.579 -4.696 1.00 84.75 177 SER A C 1
ATOM 1461 O O . SER A 1 177 ? -7.256 10.753 -4.227 1.00 84.75 177 SER A O 1
ATOM 1463 N N . GLY A 1 178 ? -5.623 9.357 -4.875 1.00 83.06 178 GLY A N 1
ATOM 1464 C CA . GLY A 1 178 ? -6.334 8.150 -4.464 1.00 83.06 178 GLY A CA 1
ATOM 1465 C C . GLY A 1 178 ? -6.506 8.080 -2.947 1.00 83.06 178 GLY A C 1
ATOM 1466 O O . GLY A 1 178 ? -7.590 7.775 -2.459 1.00 83.06 178 GLY A O 1
ATOM 1467 N N . THR A 1 179 ? -5.456 8.408 -2.195 1.00 80.12 179 THR A N 1
ATOM 1468 C CA . THR A 1 179 ? -5.483 8.378 -0.727 1.00 80.12 179 THR A CA 1
ATOM 1469 C C . THR A 1 179 ? -6.329 9.499 -0.128 1.00 80.12 179 THR A C 1
ATOM 1471 O O . THR A 1 179 ? -7.063 9.241 0.823 1.00 80.12 179 THR A O 1
ATOM 1474 N N . GLU A 1 180 ? -6.300 10.706 -0.697 1.00 79.50 180 GLU A N 1
ATOM 1475 C CA . GLU A 1 180 ? -7.160 11.825 -0.285 1.00 79.50 180 GLU A CA 1
ATOM 1476 C C . GLU A 1 180 ? -8.642 11.473 -0.426 1.00 79.50 180 GLU A C 1
ATOM 1478 O O . GLU A 1 180 ? -9.384 11.597 0.545 1.00 79.50 180 GLU A O 1
ATOM 1483 N N . LYS A 1 181 ? -9.058 10.906 -1.567 1.00 80.06 181 LYS A N 1
ATOM 1484 C CA . LYS A 1 181 ? -10.448 10.460 -1.774 1.00 80.06 181 LYS A CA 1
ATOM 1485 C C . LYS A 1 181 ? -10.899 9.436 -0.739 1.00 80.06 181 LYS A C 1
ATOM 1487 O O . LYS A 1 181 ? -12.003 9.541 -0.220 1.00 80.06 181 LYS A O 1
ATOM 1492 N N . LEU A 1 182 ? -10.039 8.480 -0.385 1.00 78.06 182 LEU A N 1
ATOM 1493 C CA . LEU A 1 182 ? -10.362 7.468 0.628 1.00 78.06 182 LEU A CA 1
ATOM 1494 C C . LEU A 1 182 ? -10.523 8.054 2.036 1.00 78.06 182 LEU A C 1
ATOM 1496 O O . LEU A 1 182 ? -11.203 7.454 2.869 1.00 78.06 182 LEU A O 1
ATOM 1500 N N . VAL A 1 183 ? -9.898 9.202 2.304 1.00 68.12 183 VAL A N 1
ATOM 1501 C CA . VAL A 1 183 ? -9.969 9.899 3.593 1.00 68.12 183 VAL A CA 1
ATOM 1502 C C . VAL A 1 183 ? -11.100 10.942 3.618 1.00 68.12 183 VAL A C 1
ATOM 1504 O O . VAL A 1 183 ? -11.679 11.147 4.682 1.00 68.12 183 VAL A O 1
ATOM 1507 N N . GLU A 1 184 ? -11.450 11.564 2.485 1.00 64.81 184 GLU A N 1
ATOM 1508 C CA . GLU A 1 184 ? -12.496 12.600 2.373 1.00 64.81 184 GLU A CA 1
ATOM 1509 C C . GLU A 1 184 ? -13.901 12.070 2.030 1.00 64.81 184 GLU A C 1
ATOM 1511 O O . GLU A 1 184 ? -14.875 12.579 2.580 1.00 64.81 184 GLU A O 1
ATOM 1516 N N . GLU A 1 185 ? -14.057 11.033 1.193 1.00 53.41 185 GLU A N 1
ATOM 1517 C CA . GLU A 1 185 ? -15.371 10.588 0.668 1.00 53.41 185 GLU A CA 1
ATOM 1518 C C . GLU A 1 185 ? -16.345 10.000 1.716 1.00 53.41 185 GLU A C 1
ATOM 1520 O O . GLU A 1 185 ? -17.404 9.488 1.353 1.00 53.41 185 GLU A O 1
ATOM 1525 N N . ARG A 1 186 ? -16.051 10.050 3.023 1.00 53.16 186 ARG A N 1
ATOM 1526 C CA . ARG A 1 186 ? -16.941 9.487 4.059 1.00 53.16 186 ARG A CA 1
ATOM 1527 C C . ARG A 1 186 ? -17.224 10.374 5.273 1.00 53.16 186 ARG A C 1
ATOM 1529 O O . ARG A 1 186 ? -17.683 9.855 6.286 1.00 53.16 186 ARG A O 1
ATOM 1536 N N . HIS A 1 187 ? -17.064 11.690 5.145 1.00 44.97 187 HIS A N 1
ATOM 1537 C CA . HIS A 1 187 ? -17.697 12.675 6.039 1.00 44.97 187 HIS A CA 1
ATOM 1538 C C . HIS A 1 187 ? -18.861 13.411 5.329 1.00 44.97 187 HIS A C 1
ATOM 1540 O O . HIS A 1 187 ? -18.729 14.592 5.027 1.00 44.97 187 HIS A O 1
ATOM 1546 N N . PRO A 1 188 ? -20.003 12.764 5.009 1.00 38.88 188 PRO A N 1
ATOM 1547 C CA . PRO A 1 188 ? -21.127 13.463 4.381 1.00 38.88 188 PRO A CA 1
ATOM 1548 C C . PRO A 1 188 ? -21.995 14.302 5.341 1.00 38.88 188 PRO A C 1
ATOM 1550 O O . PRO A 1 188 ? -22.974 14.875 4.877 1.00 38.88 188 PRO A O 1
ATOM 1553 N N . GLU A 1 189 ? -21.688 14.402 6.642 1.00 42.66 189 GLU A N 1
ATOM 1554 C CA . GLU A 1 189 ? -22.582 15.086 7.603 1.00 42.66 189 GLU A CA 1
ATOM 1555 C C . GLU A 1 189 ? -22.062 16.409 8.188 1.00 42.66 189 GLU A C 1
ATOM 1557 O O . GLU A 1 189 ? -22.812 17.092 8.879 1.00 42.66 189 GLU A O 1
ATOM 1562 N N . ASP A 1 190 ? -20.843 16.847 7.860 1.00 44.16 190 ASP A N 1
ATOM 1563 C CA . ASP A 1 190 ? -20.294 18.091 8.431 1.00 44.16 190 ASP A CA 1
ATOM 1564 C C . ASP A 1 190 ? -20.693 19.374 7.659 1.00 44.16 190 ASP A C 1
ATOM 1566 O O . ASP A 1 190 ? -20.309 20.470 8.062 1.00 44.16 190 ASP A O 1
ATOM 1570 N N . ASP A 1 191 ? -21.497 19.274 6.589 1.00 36.81 191 ASP A N 1
ATOM 1571 C CA . ASP A 1 191 ? -21.842 20.409 5.702 1.00 36.81 191 ASP A CA 1
ATOM 1572 C C . ASP A 1 191 ? -23.332 20.809 5.738 1.00 36.81 191 ASP A C 1
ATOM 1574 O O . ASP A 1 191 ? -23.898 21.333 4.778 1.00 36.81 191 ASP A O 1
ATOM 1578 N N . MET A 1 192 ? -24.000 20.571 6.870 1.00 47.41 192 MET A N 1
ATOM 1579 C CA . MET A 1 192 ? -25.376 21.020 7.112 1.00 47.41 192 MET A CA 1
ATOM 1580 C C . MET A 1 192 ? -25.479 21.734 8.458 1.00 47.41 192 MET A C 1
ATOM 1582 O O . MET A 1 192 ? -26.025 21.175 9.403 1.00 47.41 192 MET A O 1
ATOM 1586 N N . SER A 1 193 ? -24.976 22.972 8.557 1.00 37.84 193 SER A N 1
ATOM 1587 C CA . SER A 1 193 ? -25.426 23.963 9.555 1.00 37.84 193 SER A CA 1
ATOM 1588 C C . SER A 1 193 ? -24.823 25.355 9.318 1.00 37.84 193 SER A C 1
ATOM 1590 O O . SER A 1 193 ? -23.792 25.672 9.898 1.00 37.84 193 SER A O 1
ATOM 1592 N N . ASP A 1 194 ? -25.502 26.218 8.553 1.00 40.44 194 ASP A N 1
ATOM 1593 C CA . ASP A 1 194 ? -25.852 27.553 9.072 1.00 40.44 194 ASP A CA 1
ATOM 1594 C C . ASP A 1 194 ? -27.003 28.187 8.266 1.00 40.44 194 ASP A C 1
ATOM 1596 O O . ASP A 1 194 ? -26.841 29.147 7.516 1.00 40.44 194 ASP A O 1
ATOM 1600 N N . GLU A 1 195 ? -28.214 27.650 8.418 1.00 35.03 195 GLU A N 1
ATOM 1601 C CA . GLU A 1 195 ? -29.412 28.463 8.201 1.00 35.03 195 GLU A CA 1
ATOM 1602 C C . GLU A 1 195 ? -30.396 28.214 9.346 1.00 35.03 195 GLU A C 1
ATOM 1604 O O . GLU A 1 195 ? -31.287 27.370 9.306 1.00 35.03 195 GLU A O 1
ATOM 1609 N N . SER A 1 196 ? -30.161 28.947 10.433 1.00 35.41 196 SER 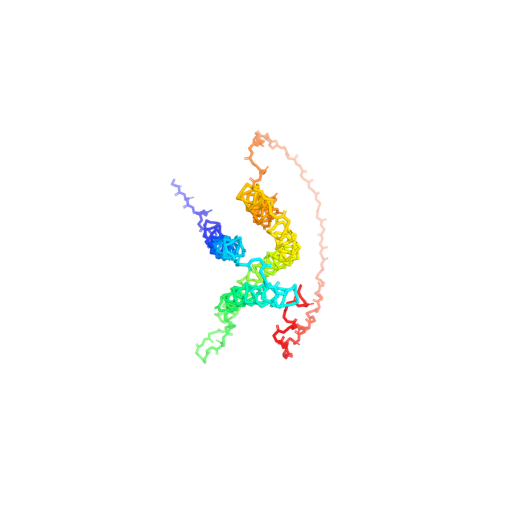A N 1
ATOM 1610 C CA . SER A 1 196 ? -31.038 29.016 11.600 1.00 35.41 196 SER A CA 1
ATOM 1611 C C . SER A 1 196 ? -32.474 29.406 11.203 1.00 35.41 196 SER A C 1
ATOM 1613 O O . SER A 1 196 ? -32.681 30.525 10.719 1.00 35.41 196 SER A O 1
ATOM 1615 N N . PRO A 1 197 ? -33.512 28.601 11.504 1.00 33.38 197 PRO A N 1
ATOM 1616 C CA . PRO A 1 197 ? -34.885 29.075 11.432 1.00 33.38 197 PRO A CA 1
ATOM 1617 C C . PRO A 1 197 ? -35.219 29.877 12.695 1.00 33.38 197 PRO A C 1
ATOM 1619 O O . PRO A 1 197 ? -35.170 29.375 13.819 1.00 33.38 197 PRO A O 1
ATOM 1622 N N . LYS A 1 198 ? -35.595 31.147 12.512 1.00 34.72 198 LYS A N 1
ATOM 1623 C CA . LYS A 1 198 ? -36.187 31.990 13.564 1.00 34.72 198 LYS A CA 1
ATOM 1624 C C . LYS A 1 198 ? -37.469 31.357 14.135 1.00 34.72 198 LYS A C 1
ATOM 1626 O O . LYS A 1 198 ? -38.276 30.833 13.367 1.00 34.72 198 LYS A O 1
ATOM 1631 N N . PRO A 1 199 ? -37.743 31.515 15.443 1.00 33.19 199 PRO A N 1
ATOM 1632 C CA . PRO A 1 199 ? -38.938 30.969 16.066 1.00 33.19 199 PRO A CA 1
ATOM 1633 C C . PRO A 1 199 ? -40.168 31.822 15.730 1.00 33.19 199 PRO A C 1
ATOM 1635 O O . PRO A 1 199 ? -40.139 33.052 15.834 1.00 33.19 199 PRO A O 1
ATOM 1638 N N . LYS A 1 200 ? -41.283 31.167 15.396 1.00 34.62 200 LYS A N 1
ATOM 1639 C CA . LYS A 1 200 ? -42.621 31.760 15.485 1.00 34.62 200 LYS A CA 1
ATOM 1640 C C . LYS A 1 200 ? -43.534 30.878 16.334 1.00 34.62 200 LYS A C 1
ATOM 1642 O O . LYS A 1 200 ? -43.849 29.758 15.969 1.00 34.62 200 LYS A O 1
ATOM 1647 N N . GLN A 1 201 ? -43.849 31.462 17.485 1.00 34.03 201 GLN A N 1
ATOM 1648 C CA . GLN A 1 201 ? -45.066 31.453 18.300 1.00 34.03 201 GLN A CA 1
ATOM 1649 C C . GLN A 1 201 ? -46.125 30.352 18.128 1.00 34.03 201 GLN A C 1
ATOM 1651 O O . GLN A 1 201 ? -46.563 30.007 17.038 1.00 34.03 201 GLN A O 1
ATOM 1656 N N . ALA A 1 202 ? -46.590 29.940 19.308 1.00 36.12 202 ALA A N 1
ATOM 1657 C CA . ALA A 1 202 ? -47.689 29.044 19.612 1.00 36.12 202 ALA A CA 1
ATOM 1658 C C . ALA A 1 202 ? -49.044 29.426 18.996 1.00 36.12 202 ALA A C 1
ATOM 1660 O O . ALA A 1 202 ? -49.396 30.602 18.900 1.00 36.12 202 ALA A O 1
ATOM 1661 N N . SER A 1 203 ? -49.851 28.395 18.752 1.00 34.19 203 SER A N 1
ATOM 1662 C CA . SER A 1 203 ? -51.304 28.446 18.900 1.00 34.19 203 SER A CA 1
ATOM 1663 C C . SER A 1 203 ? -51.835 27.061 19.272 1.00 34.19 203 SER A C 1
ATOM 1665 O O . SER A 1 203 ? -51.442 26.059 18.678 1.00 34.19 203 SER A O 1
ATOM 1667 N N . ASP A 1 204 ? -52.716 27.056 20.266 1.00 34.22 204 ASP A N 1
ATOM 1668 C CA . ASP A 1 204 ? -53.459 25.928 20.820 1.00 34.22 204 ASP A CA 1
ATOM 1669 C C . ASP A 1 204 ? -54.306 25.160 19.789 1.00 34.22 204 ASP A C 1
ATOM 1671 O O . ASP A 1 204 ? -54.841 25.764 18.860 1.00 34.22 204 ASP A O 1
ATOM 1675 N N . ALA A 1 205 ? -54.512 23.854 20.021 1.00 32.97 205 ALA A N 1
ATOM 1676 C CA . ALA A 1 205 ? -55.836 23.243 20.255 1.00 32.97 205 ALA A CA 1
ATOM 1677 C C . ALA A 1 205 ? -55.813 21.699 20.136 1.00 32.97 205 ALA A C 1
ATOM 1679 O O . ALA A 1 205 ? -55.741 21.140 19.052 1.00 32.97 205 ALA A O 1
ATOM 1680 N N . ASN A 1 206 ? -55.935 21.054 21.299 1.00 31.16 206 ASN A N 1
ATOM 1681 C CA . ASN A 1 206 ? -56.944 20.059 21.694 1.00 31.16 206 ASN A CA 1
ATOM 1682 C C . ASN A 1 206 ? -57.259 18.782 20.862 1.00 31.16 206 ASN A C 1
ATOM 1684 O O . ASN A 1 206 ? -57.660 18.842 19.707 1.00 31.16 206 ASN A O 1
ATOM 1688 N N . SER A 1 207 ? -57.380 17.692 21.641 1.00 30.86 207 SER A N 1
ATOM 1689 C CA . SER A 1 207 ? -58.354 16.582 21.560 1.00 30.86 207 SER A CA 1
ATOM 1690 C C . SER A 1 207 ? -57.956 15.289 20.838 1.00 30.86 207 SER A C 1
ATOM 1692 O O . SER A 1 207 ? -57.708 15.277 19.639 1.00 30.86 207 SER A O 1
ATOM 1694 N N . GLY A 1 208 ? -58.022 14.174 21.582 1.00 31.03 208 GLY A N 1
ATOM 1695 C CA . GLY A 1 208 ? -58.158 12.830 21.015 1.00 31.03 208 GLY A CA 1
ATOM 1696 C C . GLY A 1 208 ? -57.497 11.722 21.832 1.00 31.03 208 GLY A C 1
ATOM 1697 O O . GLY A 1 208 ? -56.395 11.299 21.516 1.00 31.03 208 GLY A O 1
ATOM 1698 N N . THR A 1 209 ? -58.175 11.260 22.881 1.00 35.84 209 THR A N 1
ATOM 1699 C CA . THR A 1 209 ? -57.941 9.987 23.586 1.00 35.84 209 THR A CA 1
ATOM 1700 C C . THR A 1 209 ? -58.046 8.782 22.652 1.00 35.84 209 THR A C 1
ATOM 1702 O O . THR A 1 209 ? -59.050 8.688 21.954 1.00 35.84 209 THR A O 1
ATOM 1705 N N . GLU A 1 210 ? -57.132 7.814 22.768 1.00 35.19 210 GLU A N 1
ATOM 1706 C CA . GLU A 1 210 ? -57.483 6.389 22.709 1.00 35.19 210 GLU A CA 1
ATOM 1707 C C . GLU A 1 210 ? -56.436 5.511 23.412 1.00 35.19 210 GLU A C 1
ATOM 1709 O O . GLU A 1 210 ? -55.242 5.800 23.455 1.00 35.19 210 GLU A O 1
ATOM 1714 N N . GLU A 1 211 ? -56.974 4.488 24.059 1.00 32.03 211 GLU A N 1
ATOM 1715 C CA . GLU A 1 211 ? -56.373 3.550 24.995 1.00 32.03 211 GLU A CA 1
ATOM 1716 C C . GLU A 1 211 ? -55.881 2.291 24.252 1.00 32.03 211 GLU A C 1
ATOM 1718 O O . GLU A 1 211 ? -56.316 2.014 23.138 1.00 32.03 211 GLU A O 1
ATOM 1723 N N . LEU A 1 212 ? -55.105 1.474 24.973 1.00 32.53 212 LEU A N 1
ATOM 1724 C CA . LEU A 1 212 ? -55.002 0.010 24.867 1.00 32.53 212 LEU A CA 1
ATOM 1725 C C . LEU A 1 212 ? -53.939 -0.657 23.958 1.00 32.53 212 LEU A C 1
ATOM 1727 O O . LEU A 1 212 ? -53.996 -0.666 22.735 1.00 32.53 212 LEU A O 1
ATOM 1731 N N . VAL A 1 213 ? -53.112 -1.421 24.689 1.00 34.44 213 VAL A N 1
ATOM 1732 C CA . VAL A 1 213 ? -52.637 -2.800 24.447 1.00 34.44 213 VAL A CA 1
ATOM 1733 C C . VAL A 1 213 ? -51.184 -2.967 24.008 1.00 34.44 213 VAL A C 1
ATOM 1735 O O . VAL A 1 213 ? -50.754 -2.628 22.913 1.00 34.44 213 VAL A O 1
ATOM 1738 N N . ALA A 1 214 ? -50.462 -3.577 24.948 1.00 36.31 214 ALA A N 1
ATOM 1739 C CA . ALA A 1 214 ? -49.171 -4.207 24.808 1.00 36.31 214 ALA A CA 1
ATOM 1740 C C . ALA A 1 214 ? -49.187 -5.303 23.741 1.00 36.31 214 ALA A C 1
ATOM 1742 O O . ALA A 1 214 ? -50.063 -6.163 23.763 1.00 36.31 214 ALA A O 1
ATOM 1743 N N . ASP A 1 215 ? -48.133 -5.363 22.934 1.00 31.89 215 ASP A N 1
ATOM 1744 C CA . ASP A 1 215 ? -47.605 -6.657 22.536 1.00 31.89 215 ASP A CA 1
ATOM 1745 C C . ASP A 1 215 ? -46.089 -6.590 22.355 1.00 31.89 215 ASP A C 1
ATOM 1747 O O . ASP A 1 215 ? -45.520 -5.599 21.893 1.00 31.89 215 ASP A O 1
ATOM 1751 N N . LYS A 1 216 ? -45.441 -7.648 22.820 1.00 43.62 216 LYS A N 1
ATOM 1752 C CA . LYS A 1 216 ? -43.998 -7.810 22.953 1.00 43.62 216 LYS A CA 1
ATOM 1753 C C . LYS A 1 216 ? -43.584 -8.840 21.906 1.00 43.62 216 LYS A C 1
ATOM 1755 O O . LYS A 1 216 ? -44.050 -9.968 22.025 1.00 43.62 216 LYS A O 1
ATOM 1760 N N . PRO A 1 217 ? -42.687 -8.553 20.951 1.00 36.94 217 PRO A N 1
ATOM 1761 C CA . PRO A 1 217 ? -42.075 -9.619 20.180 1.00 36.94 217 PRO A CA 1
ATOM 1762 C C . PRO A 1 217 ? -40.772 -10.068 20.833 1.00 36.94 217 PRO A C 1
ATOM 1764 O O . PRO A 1 217 ? -39.933 -9.275 21.264 1.00 36.94 217 PRO A O 1
ATOM 1767 N N . GLU A 1 218 ? -40.668 -11.385 20.907 1.00 30.23 218 GLU A N 1
ATOM 1768 C CA . GLU A 1 218 ? -39.545 -12.198 21.335 1.00 30.23 218 GLU A CA 1
ATOM 1769 C C . GLU A 1 218 ? -38.191 -11.737 20.785 1.00 30.23 218 GLU A C 1
ATOM 1771 O O . GLU A 1 218 ? -37.988 -11.551 19.586 1.00 30.23 218 GLU A O 1
ATOM 1776 N N . SER A 1 219 ? -37.224 -11.665 21.694 1.00 33.94 219 SER A N 1
ATOM 1777 C CA . SER A 1 219 ? -35.801 -11.716 21.397 1.00 33.94 219 SER A CA 1
ATOM 1778 C C . SER A 1 219 ? -35.450 -13.068 20.768 1.00 33.94 219 SER A C 1
ATOM 1780 O O . SER A 1 219 ? -35.495 -14.097 21.448 1.00 33.94 219 SER A O 1
ATOM 1782 N N . GLN A 1 220 ? -35.063 -13.069 19.494 1.00 32.81 220 GLN A N 1
ATOM 1783 C CA . GLN A 1 220 ? -34.312 -14.178 18.906 1.00 32.81 220 GLN A CA 1
ATOM 1784 C C . GLN A 1 220 ? -32.837 -14.096 19.345 1.00 32.81 220 GLN A C 1
ATOM 1786 O O . GLN A 1 220 ? -32.312 -12.992 19.511 1.00 32.81 220 GLN A O 1
ATOM 1791 N N . PRO A 1 221 ? -32.163 -15.237 19.575 1.00 34.25 221 PRO A N 1
ATOM 1792 C CA . PRO A 1 221 ? -30.800 -15.252 20.085 1.00 34.25 221 PRO A CA 1
ATOM 1793 C C . PRO A 1 221 ? -29.813 -14.738 19.033 1.00 34.25 221 PRO A C 1
ATOM 1795 O O . PRO A 1 221 ? -29.892 -15.088 17.855 1.00 34.25 221 PRO A O 1
ATOM 1798 N N . ALA A 1 222 ? -28.865 -13.920 19.494 1.00 32.59 222 ALA A N 1
ATOM 1799 C CA . ALA A 1 222 ? -27.705 -13.504 18.724 1.00 32.59 222 ALA A CA 1
ATOM 1800 C C . ALA A 1 222 ? -26.960 -14.742 18.210 1.00 32.59 222 ALA A C 1
ATOM 1802 O O . ALA A 1 222 ? -26.625 -15.640 18.984 1.00 32.59 222 ALA A O 1
ATOM 1803 N N . ALA A 1 223 ? -26.727 -14.776 16.900 1.00 34.00 223 ALA A N 1
ATOM 1804 C CA . ALA A 1 223 ? -25.933 -15.802 16.255 1.00 34.00 223 ALA A CA 1
ATOM 1805 C C . ALA A 1 223 ? -24.540 -15.858 16.898 1.00 34.00 223 ALA A C 1
ATOM 1807 O O . ALA A 1 223 ? -23.829 -14.856 16.983 1.00 34.00 223 ALA A O 1
ATOM 1808 N N . GLU A 1 224 ? -24.175 -17.047 17.362 1.00 33.34 224 GLU A N 1
ATOM 1809 C CA . GLU A 1 224 ? -22.848 -17.375 17.858 1.00 33.34 224 GLU A CA 1
ATOM 1810 C C . GLU A 1 224 ? -21.833 -17.200 16.718 1.00 33.34 224 GLU A C 1
ATOM 1812 O O . GLU A 1 224 ? -21.766 -17.997 15.784 1.00 33.34 224 GLU A O 1
ATOM 1817 N N . CYS A 1 225 ? -21.032 -16.138 16.784 1.00 33.75 225 CYS A N 1
ATOM 1818 C CA . CYS A 1 225 ? -19.808 -16.000 15.997 1.00 33.75 225 CYS A CA 1
ATOM 1819 C C . CYS A 1 225 ? -18.633 -16.608 16.776 1.00 33.75 225 CYS A C 1
ATOM 1821 O O . CYS A 1 225 ? -17.662 -15.920 17.080 1.00 33.75 225 CYS A O 1
ATOM 1823 N N . GLU A 1 226 ? -18.717 -17.889 17.132 1.00 32.44 226 GLU A N 1
ATOM 1824 C CA . GLU A 1 226 ? -17.538 -18.640 17.569 1.00 32.44 226 GLU A CA 1
ATOM 1825 C C . GLU A 1 226 ? -16.895 -19.314 16.349 1.00 32.44 226 GLU A C 1
ATOM 1827 O O . GLU A 1 226 ? -17.545 -20.057 15.616 1.00 32.44 226 GLU A O 1
ATOM 1832 N N . GLY A 1 227 ? -15.608 -19.031 16.111 1.00 38.19 227 GLY A N 1
ATOM 1833 C CA . GLY A 1 227 ? -14.797 -19.738 15.109 1.00 38.19 227 GLY A CA 1
ATOM 1834 C C . GLY A 1 227 ? -14.573 -19.028 13.770 1.00 38.19 227 GLY A C 1
ATOM 1835 O O . GLY A 1 227 ? -14.384 -19.691 12.753 1.00 38.19 227 GLY A O 1
ATOM 1836 N N . VAL A 1 228 ? -14.574 -17.695 13.733 1.00 35.66 228 VAL A N 1
ATOM 1837 C CA . VAL A 1 228 ? -14.223 -16.943 12.519 1.00 35.66 228 VAL A CA 1
ATOM 1838 C C . VAL A 1 228 ? -12.693 -16.862 12.414 1.00 35.66 228 VAL A C 1
ATOM 1840 O O . VAL A 1 228 ? -12.051 -16.150 13.180 1.00 35.66 228 VAL A O 1
ATOM 1843 N N . THR A 1 229 ? -12.103 -17.629 11.494 1.00 42.75 229 THR A N 1
ATOM 1844 C CA . THR A 1 229 ? -10.675 -17.549 11.129 1.00 42.75 229 THR A CA 1
ATOM 1845 C C . THR A 1 229 ? -10.305 -16.134 10.665 1.00 42.75 229 THR A C 1
ATOM 1847 O O . THR A 1 229 ? -11.180 -15.418 10.180 1.00 42.75 229 THR A O 1
ATOM 1850 N N . GLU A 1 230 ? -9.029 -15.738 10.762 1.00 40.47 230 GLU A N 1
ATOM 1851 C CA . GLU A 1 230 ? -8.529 -14.379 10.442 1.00 40.47 230 GLU A CA 1
ATOM 1852 C C . GLU A 1 230 ? -9.049 -13.806 9.102 1.00 40.47 230 GLU A C 1
ATOM 1854 O O . GLU A 1 230 ? -9.367 -12.620 9.026 1.00 40.47 230 GLU A O 1
ATOM 1859 N N . ASP A 1 231 ? -9.255 -14.647 8.083 1.00 37.44 231 ASP A N 1
ATOM 1860 C CA . ASP A 1 231 ? -9.790 -14.243 6.769 1.00 37.44 231 ASP A CA 1
ATOM 1861 C C . ASP A 1 231 ? -11.314 -14.033 6.714 1.00 37.44 231 ASP A C 1
ATOM 1863 O O . ASP A 1 231 ? -11.843 -13.387 5.804 1.00 37.44 231 ASP A O 1
ATOM 1867 N N . ALA A 1 232 ? -12.058 -14.586 7.670 1.00 39.59 232 ALA A N 1
ATOM 1868 C CA . ALA A 1 232 ? -13.515 -14.539 7.678 1.00 39.59 232 ALA A CA 1
ATOM 1869 C C . ALA A 1 232 ? -14.063 -13.313 8.433 1.00 39.59 232 ALA A C 1
ATOM 1871 O O . ALA A 1 232 ? -15.219 -12.947 8.225 1.00 39.59 232 ALA A O 1
ATOM 1872 N N . PHE A 1 233 ? -13.239 -12.624 9.234 1.00 44.25 233 PHE A N 1
ATOM 1873 C CA . PHE A 1 233 ? -13.647 -11.402 9.940 1.00 44.25 233 PHE A CA 1
ATOM 1874 C C . PHE A 1 233 ? -13.846 -10.218 8.978 1.00 44.25 233 PHE A C 1
ATOM 1876 O O . PHE A 1 233 ? -14.781 -9.442 9.139 1.00 44.25 233 PHE A O 1
ATOM 1883 N N . PHE A 1 234 ? -13.032 -10.123 7.919 1.00 41.50 234 PHE A N 1
ATOM 1884 C CA . PHE A 1 234 ? -13.129 -9.051 6.917 1.00 41.50 234 PHE A CA 1
ATOM 1885 C C . PHE A 1 234 ? -14.126 -9.322 5.779 1.00 41.50 234 PHE A C 1
ATOM 1887 O O . PHE A 1 234 ? -14.474 -8.398 5.052 1.00 41.50 234 PHE A O 1
ATOM 1894 N N . ASN A 1 235 ? -14.594 -10.563 5.611 1.00 37.91 235 ASN A N 1
ATOM 1895 C CA . ASN A 1 235 ? -15.504 -10.942 4.521 1.00 37.91 235 ASN A CA 1
ATOM 1896 C C . ASN A 1 235 ? -16.979 -11.061 4.946 1.00 37.91 235 ASN A C 1
ATOM 1898 O O . ASN A 1 235 ? -17.826 -11.351 4.101 1.00 37.91 235 ASN A O 1
ATOM 1902 N N . ARG A 1 236 ? -17.300 -10.882 6.236 1.00 33.66 236 ARG A N 1
ATOM 1903 C CA . ARG A 1 236 ? -18.656 -11.105 6.777 1.00 33.66 236 ARG A CA 1
ATOM 1904 C C . ARG A 1 236 ? -19.322 -9.869 7.396 1.00 33.66 236 ARG A C 1
ATOM 1906 O O . ARG A 1 236 ? -20.439 -10.003 7.890 1.00 33.66 236 ARG A O 1
ATOM 1913 N N . CYS A 1 237 ? -18.674 -8.707 7.323 1.00 38.31 237 CYS A N 1
ATOM 1914 C CA . CYS A 1 237 ? -19.214 -7.404 7.720 1.00 38.31 237 CYS A CA 1
ATOM 1915 C C . CYS A 1 237 ? -19.302 -6.474 6.510 1.00 38.31 237 CYS A C 1
ATOM 1917 O O . CYS A 1 237 ? -18.295 -6.382 5.773 1.00 38.31 237 CYS A O 1
#

pLDDT: mean 70.16, std 22.88, range [28.52, 93.94]

Radius of gyration: 28.2 Å; chains: 1; bounding box: 84×52×72 Å

Sequence (237 aa):
MAENYSITTTVTTEREGKHKTLVLRHRVREITENVMSMVEKDAKDISEQPVNGDLDEMNARIDQSFGRLKNQVERHFDDMKQEVQVNAPERPQKKPEESEEEFAKRRQEYEAAFEEYREYVARVAGILKGLVMIFDNTFDRMKDFFRELWNLVKGGDKNIPKRISDFMKGLQQEISSGTEKLVEERHPEDDMSDESPKPKQASDANSGTEELVADKPESQPAAECEGVTEDAFFNRC

Organism: NCBI:txid370345

Foldseek 3Di:
DDDDDDDDPPPVVVVVVVVLLVVVVVLLVVLLVVVLVLLLVVLVVLLPDDLPDDLVVQLVVLVVSLVVSVVVLVVSLVVLVVVLVVPAQDQDDDDPPDDPVRNVVVNVVNVVVRVVSVVVVVLSLQLSVLLNVLVVVLSVVSSVLSSVLSVCSNVVPPCSVVSSVVNSVVSSCSSVVSNVCSSPVPPPPPPDDDDDDDDDDDDDDDDDDDDDDDDDDDDDDDDDPPDQDPVRVSVPD

Secondary structure (DSSP, 8-state):
-------SSHHHHHHHHHHHHHHHHHHHHHHHHHHHHHHHHHHHHHHTS-TTS-HHHHHHHHHHHHHHHHHHHHHHHHHHHHHHHHTPPPPPPPPTT--HHHHHHHHHHHHHHHHHHHHHHHHHHHHHHHHHHHHHHHHHHHHHHHHHHHHHHHTT-TTHHHHHHHHHHHHHHHHHHHHHHHHHTT-TTTT----PPPP--------------------PPPP------HHHHTT--